Protein AF-0000000075314482 (afdb_homodimer)

InterPro domains:
  IPR000182 GNAT domain [PF00583] (33-136)
  IPR000182 GNAT domain [PS51186] (5-149)
  IPR016181 Acyl-CoA N-acyltransferase [SSF55729] (2-142)
  IPR039143 Glucosamine 6-phosphate N-acetyltransferase-like [PTHR13355] (3-147)

Structure (mmCIF, N/CA/C/O backbone):
data_AF-0000000075314482-model_v1
#
loop_
_entity.id
_entity.type
_entity.pdbx_description
1 polymer 'Glucosamine 6-phosphate N-acetyltransferase'
#
loop_
_atom_site.group_PDB
_atom_site.id
_atom_site.type_symbol
_atom_site.label_atom_id
_atom_site.label_alt_id
_atom_site.label_comp_id
_atom_site.label_asym_id
_atom_site.label_entity_id
_atom_site.label_seq_id
_atom_site.pdbx_PDB_ins_code
_atom_site.Cartn_x
_atom_site.Cartn_y
_atom_site.Cartn_z
_atom_site.occupancy
_atom_site.B_iso_or_equiv
_atom_site.auth_seq_id
_atom_site.auth_comp_id
_atom_site.auth_asym_id
_atom_site.auth_atom_id
_atom_site.pdbx_PDB_model_num
ATOM 1 N N . MET A 1 1 ? -6.328 30.688 23.516 1 48.97 1 MET A N 1
ATOM 2 C CA . MET A 1 1 ? -7.59 30.094 23.062 1 48.97 1 MET A CA 1
ATOM 3 C C . MET A 1 1 ? -7.488 28.578 22.984 1 48.97 1 MET A C 1
ATOM 5 O O . MET A 1 1 ? -6.391 28.031 22.844 1 48.97 1 MET A O 1
ATOM 9 N N . ALA A 1 2 ? -8.398 27.875 23.422 1 56.41 2 ALA A N 1
ATOM 10 C CA . ALA A 1 2 ? -8.32 26.422 23.516 1 56.41 2 ALA A CA 1
ATOM 11 C C . ALA A 1 2 ? -8.031 25.797 22.156 1 56.41 2 ALA A C 1
ATOM 13 O O . ALA A 1 2 ? -8.594 26.219 21.141 1 56.41 2 ALA A O 1
ATOM 14 N N . GLU A 1 3 ? -6.918 25.297 21.984 1 71.44 3 GLU A N 1
ATOM 15 C CA . GLU A 1 3 ? -6.613 24.578 20.75 1 71.44 3 GLU A CA 1
ATOM 16 C C . GLU A 1 3 ? -7.742 23.625 20.375 1 71.44 3 GLU A C 1
ATOM 18 O O . GLU A 1 3 ? -8.188 22.828 21.203 1 71.44 3 GLU A O 1
ATOM 23 N N . THR A 1 4 ? -8.375 24.078 19.25 1 88.38 4 THR A N 1
ATOM 24 C CA . THR A 1 4 ? -9.43 23.203 18.734 1 88.38 4 THR A CA 1
ATOM 25 C C . THR A 1 4 ? -8.953 22.422 17.516 1 88.38 4 THR A C 1
ATOM 27 O O . THR A 1 4 ? -8.594 23.016 16.5 1 88.38 4 THR A O 1
ATOM 30 N N . PHE A 1 5 ? -8.719 21.188 17.672 1 95.81 5 PHE A N 1
ATOM 31 C CA . PHE A 1 5 ? -8.281 20.312 16.594 1 95.81 5 PHE A CA 1
ATOM 32 C C . PHE A 1 5 ? -9.469 19.578 15.984 1 95.81 5 PHE A C 1
ATOM 34 O O . PHE A 1 5 ? -10.281 19 16.719 1 95.81 5 PHE A O 1
ATOM 41 N N . LYS A 1 6 ? -9.594 19.734 14.672 1 97.5 6 LYS A N 1
ATOM 42 C CA . LYS A 1 6 ? -10.648 19.047 13.945 1 97.5 6 LYS A CA 1
ATOM 43 C C . LYS A 1 6 ? -10.062 18.047 12.945 1 97.5 6 LYS A C 1
ATOM 45 O O . LYS A 1 6 ? -9.211 18.406 12.133 1 97.5 6 LYS A O 1
ATOM 50 N N . ILE A 1 7 ? -10.516 16.797 13.039 1 98.44 7 ILE A N 1
ATOM 51 C CA . ILE A 1 7 ? -10.055 15.758 12.125 1 98.44 7 ILE A CA 1
ATOM 52 C C . ILE A 1 7 ? -11.062 15.586 10.984 1 98.44 7 ILE A C 1
ATOM 54 O O . ILE A 1 7 ? -12.273 15.555 11.219 1 98.44 7 ILE A O 1
ATOM 58 N N . ARG A 1 8 ? -10.625 15.523 9.781 1 98.56 8 ARG A N 1
ATOM 59 C CA . ARG A 1 8 ? -11.461 15.398 8.586 1 98.56 8 ARG A CA 1
ATOM 60 C C . ARG A 1 8 ? -10.633 14.945 7.387 1 98.56 8 ARG A C 1
ATOM 62 O O . ARG A 1 8 ? -9.438 14.695 7.508 1 98.56 8 ARG A O 1
ATOM 69 N N . ARG A 1 9 ? -11.359 14.766 6.234 1 98.75 9 ARG A N 1
ATOM 70 C CA . ARG A 1 9 ? -10.672 14.469 4.984 1 98.75 9 ARG A CA 1
ATOM 71 C C . ARG A 1 9 ? -9.977 15.711 4.434 1 98.75 9 ARG A C 1
ATOM 73 O O . ARG A 1 9 ? -10.422 16.828 4.66 1 98.75 9 ARG A O 1
ATOM 80 N N . LEU A 1 10 ? -8.906 15.492 3.748 1 98.88 10 LEU A N 1
ATOM 81 C CA . LEU A 1 10 ? -8.172 16.562 3.064 1 98.88 10 LEU A CA 1
ATOM 82 C C . LEU A 1 10 ? -9.086 17.312 2.107 1 98.88 10 LEU A C 1
ATOM 84 O O . LEU A 1 10 ? -9.883 16.703 1.384 1 98.88 10 LEU A O 1
ATOM 88 N N . GLU A 1 11 ? -9.039 18.578 2.133 1 98.44 11 GLU A N 1
ATOM 89 C CA . GLU A 1 11 ? -9.688 19.453 1.164 1 98.44 11 GLU A CA 1
ATOM 90 C C . GLU A 1 11 ? -8.664 20.203 0.31 1 98.44 11 GLU A C 1
ATOM 92 O O . GLU A 1 11 ? -7.531 20.422 0.745 1 98.44 11 GLU A O 1
ATOM 97 N N . ILE A 1 12 ? -9.109 20.594 -0.853 1 98.38 12 ILE A N 1
ATOM 98 C CA . ILE A 1 12 ? -8.203 21.219 -1.81 1 98.38 12 ILE A CA 1
ATOM 99 C C . ILE A 1 12 ? -7.641 22.516 -1.217 1 98.38 12 ILE A C 1
ATOM 101 O O . ILE A 1 12 ? -6.488 22.875 -1.474 1 98.38 12 ILE A O 1
ATOM 105 N N . SER A 1 13 ? -8.328 23.172 -0.371 1 98 13 SER A N 1
ATOM 106 C CA . SER A 1 13 ? -7.914 24.438 0.221 1 98 13 SER A CA 1
ATOM 107 C C . SER A 1 13 ? -6.82 24.234 1.261 1 98 13 SER A C 1
ATOM 109 O O . SER A 1 13 ? -6.176 25.188 1.695 1 98 13 SER A O 1
ATOM 111 N N . ASP A 1 14 ? -6.531 23.016 1.638 1 98.38 14 ASP A N 1
ATOM 112 C CA . ASP A 1 14 ? -5.582 22.734 2.709 1 98.38 14 ASP A CA 1
ATOM 113 C C . ASP A 1 14 ? -4.148 22.984 2.25 1 98.38 14 ASP A C 1
ATOM 115 O O . ASP A 1 14 ? -3.234 23.078 3.072 1 98.38 14 ASP A O 1
ATOM 119 N N . LYS A 1 15 ? -3.947 23.109 0.921 1 98.19 15 LYS A N 1
ATOM 120 C CA . LYS A 1 15 ? -2.619 23.5 0.459 1 98.19 15 LYS A CA 1
ATOM 121 C C . LYS A 1 15 ? -2.191 24.828 1.088 1 98.19 15 LYS A C 1
ATOM 123 O O . LYS A 1 15 ? -1.044 24.969 1.516 1 98.19 15 LYS A O 1
ATOM 128 N N . ARG A 1 16 ? -3.107 25.703 1.215 1 97.5 16 ARG A N 1
ATOM 129 C CA . ARG A 1 16 ? -2.803 27.031 1.727 1 97.5 16 ARG A CA 1
ATOM 130 C C . ARG A 1 16 ? -2.693 27.031 3.248 1 97.5 16 ARG A C 1
ATOM 132 O O . ARG A 1 16 ? -2.289 28.016 3.854 1 97.5 16 ARG A O 1
ATOM 139 N N . LYS A 1 17 ? -3.074 25.953 3.805 1 98 17 LYS A N 1
ATOM 140 C CA . LYS A 1 17 ? -3.033 25.859 5.262 1 98 17 LYS A CA 1
ATOM 141 C C . LYS A 1 17 ? -1.793 25.094 5.723 1 98 17 LYS A C 1
ATOM 143 O O . LYS A 1 17 ? -1.729 24.641 6.867 1 98 17 LYS A O 1
ATOM 148 N N . GLY A 1 18 ? -0.812 24.828 4.816 1 97.62 18 GLY A N 1
ATOM 149 C CA . GLY A 1 18 ? 0.479 24.297 5.211 1 97.62 18 GLY A CA 1
ATOM 150 C C . GLY A 1 18 ? 0.58 22.781 5.027 1 97.62 18 GLY A C 1
ATOM 151 O O . GLY A 1 18 ? 1.463 22.141 5.598 1 97.62 18 GLY A O 1
ATOM 152 N N . PHE A 1 19 ? -0.321 22.281 4.234 1 98.75 19 PHE A N 1
ATOM 153 C CA . PHE A 1 19 ? -0.373 20.844 4.062 1 98.75 19 PHE A CA 1
ATOM 154 C C . PHE A 1 19 ? 0.939 20.312 3.492 1 98.75 19 PHE A C 1
ATOM 156 O O . PHE A 1 19 ? 1.517 19.359 4.023 1 98.75 19 PHE A O 1
ATOM 163 N N . ILE A 1 20 ? 1.46 20.922 2.459 1 98.69 20 ILE A N 1
ATOM 164 C CA . ILE A 1 20 ? 2.688 20.469 1.811 1 98.69 20 ILE A CA 1
ATOM 165 C C . ILE A 1 20 ? 3.875 20.688 2.744 1 98.69 20 ILE A C 1
ATOM 167 O O . ILE A 1 20 ? 4.773 19.844 2.828 1 98.69 20 ILE A O 1
ATOM 171 N N . GLU A 1 21 ? 3.877 21.797 3.42 1 97.62 21 GLU A N 1
ATOM 172 C CA . GLU A 1 21 ? 4.918 22.062 4.402 1 97.62 21 GLU A CA 1
ATOM 173 C C . GLU A 1 21 ? 4.949 21 5.488 1 97.62 21 GLU A C 1
ATOM 175 O O . GLU A 1 21 ? 6.023 20.562 5.91 1 97.62 21 GLU A O 1
ATOM 180 N N . LEU A 1 22 ? 3.781 20.594 5.953 1 98.5 22 LEU A N 1
ATOM 181 C CA . LEU A 1 22 ? 3.693 19.531 6.945 1 98.5 22 LEU A CA 1
ATOM 182 C C . LEU A 1 22 ? 4.312 18.25 6.41 1 98.5 22 LEU A C 1
ATOM 184 O O . LEU A 1 22 ? 5.148 17.641 7.078 1 98.5 22 LEU A O 1
ATOM 188 N N . LEU A 1 23 ? 3.936 17.812 5.176 1 98.62 23 LEU A N 1
ATOM 189 C CA . LEU A 1 23 ? 4.488 16.594 4.566 1 98.62 23 LEU A CA 1
ATOM 190 C C . LEU A 1 23 ? 6.008 16.688 4.473 1 98.62 23 LEU A C 1
ATOM 192 O O . LEU A 1 23 ? 6.703 15.672 4.594 1 98.62 23 LEU A O 1
ATOM 196 N N . GLY A 1 24 ? 6.457 17.891 4.297 1 98.19 24 GLY A N 1
ATOM 197 C CA . GLY A 1 24 ? 7.891 18.125 4.191 1 98.19 24 GLY A CA 1
ATOM 198 C C . GLY A 1 24 ? 8.648 17.734 5.449 1 98.19 24 GLY A C 1
ATOM 199 O O . GLY A 1 24 ? 9.867 17.594 5.418 1 98.19 24 GLY A O 1
ATOM 200 N N . GLN A 1 25 ? 8.016 17.672 6.578 1 97.88 25 GLN A N 1
ATOM 201 C CA . GLN A 1 25 ? 8.648 17.234 7.82 1 97.88 25 GLN A CA 1
ATOM 202 C C . GLN A 1 25 ? 8.844 15.727 7.848 1 97.88 25 GLN A C 1
ATOM 204 O O . GLN A 1 25 ? 9.555 15.203 8.703 1 97.88 25 GLN A O 1
ATOM 209 N N . LEU A 1 26 ? 8.18 15.023 6.953 1 97.5 26 LEU A N 1
ATOM 210 C CA . LEU A 1 26 ? 8.289 13.578 6.852 1 97.5 26 LEU A CA 1
ATOM 211 C C . LEU A 1 26 ? 9.359 13.18 5.836 1 97.5 26 LEU A C 1
ATOM 213 O O . LEU A 1 26 ? 10.156 12.273 6.086 1 97.5 26 LEU A O 1
ATOM 217 N N . SER A 1 27 ? 9.375 13.719 4.711 1 95.31 27 SER A N 1
ATOM 218 C CA . SER A 1 27 ? 10.273 13.438 3.594 1 95.31 27 SER A CA 1
ATOM 219 C C . SER A 1 27 ? 10.273 14.578 2.584 1 95.31 27 SER A C 1
ATOM 221 O O . SER A 1 27 ? 9.555 15.57 2.758 1 95.31 27 SER A O 1
ATOM 223 N N . VAL A 1 28 ? 10.984 14.422 1.535 1 93.94 28 VAL A N 1
ATOM 224 C CA . VAL A 1 28 ? 11.109 15.453 0.506 1 93.94 28 VAL A CA 1
ATOM 225 C C . VAL A 1 28 ? 9.789 15.594 -0.243 1 93.94 28 VAL A C 1
ATOM 227 O O . VAL A 1 28 ? 9.195 14.594 -0.668 1 93.94 28 VAL A O 1
ATOM 230 N N . THR A 1 29 ? 9.234 16.734 -0.351 1 94.25 29 THR A N 1
ATOM 231 C CA . THR A 1 29 ? 8.016 16.953 -1.11 1 94.25 29 THR A CA 1
ATOM 232 C C . THR A 1 29 ? 8.328 17.5 -2.5 1 94.25 29 THR A C 1
ATOM 234 O O . THR A 1 29 ? 7.566 17.297 -3.443 1 94.25 29 THR A O 1
ATOM 237 N N . GLY A 1 30 ? 9.406 18.219 -2.625 1 91.38 30 GLY A N 1
ATOM 238 C CA . GLY A 1 30 ? 9.719 18.891 -3.877 1 91.38 30 GLY A CA 1
ATOM 239 C C . GLY A 1 30 ? 8.984 20.203 -4.051 1 91.38 30 GLY A C 1
ATOM 240 O O . GLY A 1 30 ? 8.57 20.828 -3.068 1 91.38 30 GLY A O 1
ATOM 241 N N . SER A 1 31 ? 8.953 20.75 -5.285 1 92.94 31 SER A N 1
ATOM 242 C CA . SER A 1 31 ? 8.312 22.031 -5.594 1 92.94 31 SER A CA 1
ATOM 243 C C . SER A 1 31 ? 6.934 21.812 -6.215 1 92.94 31 SER A C 1
ATOM 245 O O . SER A 1 31 ? 6.758 21.984 -7.422 1 92.94 31 SER A O 1
ATOM 247 N N . VAL A 1 32 ? 5.98 21.625 -5.387 1 96.94 32 VAL A N 1
ATOM 248 C CA . VAL A 1 32 ? 4.629 21.328 -5.848 1 96.94 32 VAL A CA 1
ATOM 249 C C . VAL A 1 32 ? 3.891 22.641 -6.141 1 96.94 32 VAL A C 1
ATOM 251 O O . VAL A 1 32 ? 3.578 23.406 -5.223 1 96.94 32 VAL A O 1
ATOM 254 N N . THR A 1 33 ? 3.582 22.875 -7.375 1 97 33 THR A N 1
ATOM 255 C CA . THR A 1 33 ? 2.816 24.062 -7.746 1 97 33 THR A CA 1
ATOM 256 C C . THR A 1 33 ? 1.344 23.891 -7.383 1 97 33 THR A C 1
ATOM 258 O O . THR A 1 33 ? 0.899 22.766 -7.082 1 97 33 THR A O 1
ATOM 261 N N . ASP A 1 34 ? 0.619 24.969 -7.434 1 97.31 34 ASP A N 1
ATOM 262 C CA . ASP A 1 34 ? -0.817 24.891 -7.184 1 97.31 34 ASP A CA 1
ATOM 263 C C . ASP A 1 34 ? -1.507 24 -8.203 1 97.31 34 ASP A C 1
ATOM 265 O O . ASP A 1 34 ? -2.383 23.203 -7.848 1 97.31 34 ASP A O 1
ATOM 269 N N . GLU A 1 35 ? -1.084 24.109 -9.383 1 97.94 35 GLU A N 1
ATOM 270 C CA . GLU A 1 35 ? -1.679 23.312 -10.453 1 97.94 35 GLU A CA 1
ATOM 271 C C . GLU A 1 35 ? -1.408 21.828 -10.25 1 97.94 35 GLU A C 1
ATOM 273 O O . GLU A 1 35 ? -2.297 21 -10.453 1 97.94 35 GLU A O 1
ATOM 278 N N . GLU A 1 36 ? -0.22 21.547 -9.906 1 98.06 36 GLU A N 1
ATOM 279 C CA . GLU A 1 36 ? 0.147 20.156 -9.656 1 98.06 36 GLU A CA 1
ATOM 280 C C . GLU A 1 36 ? -0.626 19.578 -8.469 1 98.06 36 GLU A C 1
ATOM 282 O O . GLU A 1 36 ? -1.103 18.453 -8.516 1 98.06 36 GLU A O 1
ATOM 287 N N . PHE A 1 37 ? -0.721 20.406 -7.457 1 98.56 37 PHE A N 1
ATOM 288 C CA . PHE A 1 37 ? -1.477 20 -6.281 1 98.56 37 PHE A CA 1
ATOM 289 C C . PHE A 1 37 ? -2.93 19.703 -6.645 1 98.56 37 PHE A C 1
ATOM 291 O O . PHE A 1 37 ? -3.477 18.672 -6.27 1 98.56 37 PHE A O 1
ATOM 298 N N . ASP A 1 38 ? -3.531 20.625 -7.363 1 98.56 38 ASP A N 1
ATOM 299 C CA . ASP A 1 38 ? -4.938 20.5 -7.734 1 98.56 38 ASP A CA 1
ATOM 300 C C . ASP A 1 38 ? -5.176 19.234 -8.555 1 98.56 38 ASP A C 1
ATOM 302 O O . ASP A 1 38 ? -6.141 18.516 -8.32 1 98.56 38 ASP A O 1
ATOM 306 N N . ARG A 1 39 ? -4.328 19 -9.453 1 98.56 39 ARG A N 1
ATOM 307 C CA . ARG A 1 39 ? -4.453 17.812 -10.312 1 98.56 39 ARG A CA 1
ATOM 308 C C . ARG A 1 39 ? -4.336 16.531 -9.492 1 98.56 39 ARG A C 1
ATOM 310 O O . ARG A 1 39 ? -5.156 15.625 -9.641 1 98.56 39 ARG A O 1
ATOM 317 N N . ARG A 1 40 ? -3.305 16.5 -8.727 1 98.69 40 ARG A N 1
ATOM 318 C CA . ARG A 1 40 ? -3.098 15.312 -7.906 1 98.69 40 ARG A CA 1
ATOM 319 C C . ARG A 1 40 ? -4.254 15.109 -6.93 1 98.69 40 ARG A C 1
ATOM 321 O O . ARG A 1 40 ? -4.707 13.984 -6.715 1 98.69 40 ARG A O 1
ATOM 328 N N . PHE A 1 41 ? -4.695 16.188 -6.34 1 98.81 41 PHE A N 1
ATOM 329 C CA . PHE A 1 41 ? -5.852 16.125 -5.453 1 98.81 41 PHE A CA 1
ATOM 330 C C . PHE A 1 41 ? -7.051 15.508 -6.16 1 98.81 41 PHE A C 1
ATOM 332 O O . PHE A 1 41 ? -7.727 14.641 -5.605 1 98.81 41 PHE A O 1
ATOM 339 N N . GLU A 1 42 ? -7.285 15.945 -7.32 1 98.56 42 GLU A N 1
ATOM 340 C CA . GLU A 1 42 ? -8.414 15.43 -8.086 1 98.56 42 GLU A CA 1
ATOM 341 C C . GLU A 1 42 ? -8.234 13.953 -8.414 1 98.56 42 GLU A C 1
ATOM 343 O O . GLU A 1 42 ? -9.195 13.18 -8.359 1 98.56 42 GLU A O 1
ATOM 348 N N . GLU A 1 43 ? -7.074 13.562 -8.766 1 98.38 43 GLU A N 1
ATOM 349 C CA . GLU A 1 43 ? -6.781 12.164 -9.047 1 98.38 43 GLU A CA 1
ATOM 350 C C . GLU A 1 43 ? -7.062 11.289 -7.828 1 98.38 43 GLU A C 1
ATOM 352 O O . GLU A 1 43 ? -7.773 10.289 -7.93 1 98.38 43 GLU A O 1
ATOM 357 N N . ILE A 1 44 ? -6.551 11.711 -6.723 1 98.44 44 ILE A N 1
ATOM 358 C CA . ILE A 1 44 ? -6.699 10.93 -5.5 1 98.44 44 ILE A CA 1
ATOM 359 C C . ILE A 1 44 ? -8.164 10.914 -5.07 1 98.44 44 ILE A C 1
ATOM 361 O O . ILE A 1 44 ? -8.688 9.883 -4.66 1 98.44 44 ILE A O 1
ATOM 365 N N . SER A 1 45 ? -8.773 12.086 -5.219 1 97.88 45 SER A N 1
ATOM 366 C CA . SER A 1 45 ? -10.18 12.195 -4.852 1 97.88 45 SER A CA 1
ATOM 367 C C . SER A 1 45 ? -11.047 11.258 -5.691 1 97.88 45 SER A C 1
ATOM 369 O O . SER A 1 45 ? -12.07 10.766 -5.223 1 97.88 45 SER A O 1
ATOM 371 N N . SER A 1 46 ? -10.625 11 -6.855 1 97.5 46 SER A N 1
ATOM 372 C CA . SER A 1 46 ? -11.414 10.172 -7.77 1 97.5 46 SER A CA 1
ATOM 373 C C . SER A 1 46 ? -11.43 8.711 -7.32 1 97.5 46 SER A C 1
ATOM 375 O O . SER A 1 46 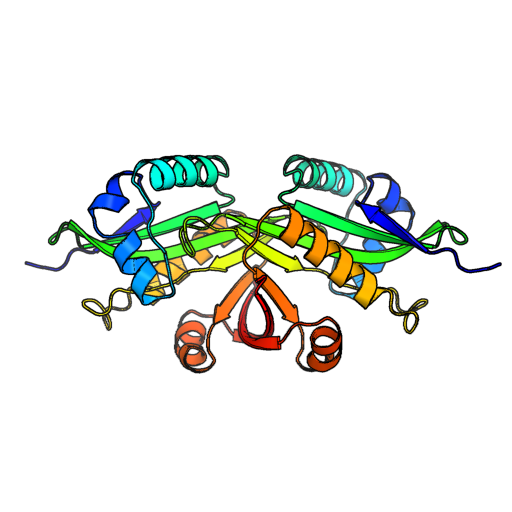? -12.281 7.934 -7.754 1 97.5 46 SER A O 1
ATOM 377 N N . TYR A 1 47 ? -10.547 8.336 -6.445 1 96.81 47 TYR A N 1
ATOM 378 C CA . TYR A 1 47 ? -10.531 6.977 -5.914 1 96.81 47 TYR A CA 1
ATOM 379 C C . TYR A 1 47 ? -11.578 6.805 -4.824 1 96.81 47 TYR A C 1
ATOM 381 O O . TYR A 1 47 ? -11.836 5.684 -4.371 1 96.81 47 TYR A O 1
ATOM 389 N N . GLY A 1 48 ? -12.109 7.902 -4.332 1 96.75 48 GLY A N 1
ATOM 390 C CA . GLY A 1 48 ? -13.156 7.832 -3.322 1 96.75 48 GLY A CA 1
ATOM 391 C C . GLY A 1 48 ? -12.672 7.246 -2.01 1 96.75 48 GLY A C 1
ATOM 392 O O . GLY A 1 48 ? -11.641 7.656 -1.479 1 96.75 48 GLY A O 1
ATOM 393 N N . ASP A 1 49 ? -13.391 6.266 -1.528 1 98.31 49 ASP A N 1
ATOM 394 C CA . ASP A 1 49 ? -13.109 5.699 -0.213 1 98.31 49 ASP A CA 1
ATOM 395 C C . ASP A 1 49 ? -11.922 4.734 -0.271 1 98.31 49 ASP A C 1
ATOM 397 O O . ASP A 1 49 ? -11.422 4.301 0.766 1 98.31 49 ASP A O 1
ATOM 401 N N . ASP A 1 50 ? -11.461 4.449 -1.425 1 98.31 50 ASP A N 1
ATOM 402 C CA . ASP A 1 50 ? -10.344 3.516 -1.554 1 98.31 50 ASP A CA 1
ATOM 403 C C . ASP A 1 50 ? -9.008 4.223 -1.333 1 98.31 50 ASP A C 1
ATOM 405 O O . ASP A 1 50 ? -7.973 3.574 -1.185 1 98.31 50 ASP A O 1
ATOM 409 N N . HIS A 1 51 ? -8.992 5.508 -1.388 1 98.75 51 HIS A N 1
ATOM 410 C CA . HIS A 1 51 ? -7.82 6.324 -1.076 1 98.75 51 HIS A CA 1
ATOM 411 C C . HIS A 1 51 ? -8.219 7.578 -0.307 1 98.75 51 HIS A C 1
ATOM 413 O O . HIS A 1 51 ? -8.68 8.555 -0.9 1 98.75 51 HIS A O 1
ATOM 419 N N . VAL A 1 52 ? -7.969 7.578 0.969 1 98.81 52 VAL A N 1
ATOM 420 C CA . VAL A 1 52 ? -8.422 8.648 1.846 1 98.81 52 VAL A CA 1
ATOM 421 C C . VAL A 1 52 ? -7.219 9.328 2.502 1 98.81 52 VAL A C 1
ATOM 423 O O . VAL A 1 52 ? -6.316 8.656 3.004 1 98.81 52 VAL A O 1
ATOM 426 N N . ILE A 1 53 ? -7.176 10.602 2.436 1 98.94 53 ILE A N 1
ATOM 427 C CA . ILE A 1 53 ? -6.207 11.406 3.17 1 98.94 53 ILE A CA 1
ATOM 428 C C . ILE A 1 53 ? -6.914 12.188 4.273 1 98.94 53 ILE A C 1
ATOM 430 O O . ILE A 1 53 ? -7.879 12.914 4.008 1 98.94 53 ILE A O 1
ATOM 434 N N . CYS A 1 54 ? -6.391 11.977 5.438 1 98.69 54 CYS A N 1
ATOM 435 C CA . CYS A 1 54 ? -6.918 12.641 6.629 1 98.69 54 CYS A CA 1
ATOM 436 C C . CYS A 1 54 ? -6.023 13.797 7.051 1 98.69 54 CYS A C 1
ATOM 438 O O . CYS A 1 54 ? -4.801 13.727 6.91 1 98.69 54 CYS A O 1
ATOM 440 N N . VAL A 1 55 ? -6.699 14.836 7.574 1 98.88 55 VAL A N 1
ATOM 441 C CA . VAL A 1 55 ? -5.941 15.93 8.172 1 98.88 55 VAL A CA 1
ATOM 442 C C . VAL A 1 55 ? -6.551 16.312 9.516 1 98.88 55 VAL A C 1
ATOM 444 O O . VAL A 1 55 ? -7.738 16.078 9.75 1 98.88 55 VAL A O 1
ATOM 447 N N . ILE A 1 56 ? -5.715 16.75 10.367 1 98.88 56 ILE A N 1
ATOM 448 C CA . ILE A 1 56 ? -6.156 17.453 11.57 1 98.88 56 ILE A CA 1
ATOM 449 C C . ILE A 1 56 ? -5.809 18.938 11.453 1 98.88 56 ILE A C 1
ATOM 451 O O . ILE A 1 56 ? -4.641 19.297 11.273 1 98.88 56 ILE A O 1
ATOM 455 N N . GLU A 1 57 ? -6.805 19.734 11.555 1 98.62 57 GLU A N 1
ATOM 456 C CA . GLU A 1 57 ? -6.617 21.188 11.453 1 98.62 57 GLU A CA 1
ATOM 457 C C . GLU A 1 57 ? -6.672 21.844 12.836 1 98.62 57 GLU A C 1
ATOM 459 O O . GLU A 1 57 ? -7.559 21.547 13.633 1 98.62 57 GLU A O 1
ATOM 464 N N . ASP A 1 58 ? -5.633 22.641 13.133 1 97.31 58 ASP A N 1
ATOM 465 C CA . ASP A 1 58 ? -5.773 23.625 14.195 1 97.31 58 ASP A CA 1
ATOM 466 C C . ASP A 1 58 ? -6.625 24.797 13.734 1 97.31 58 ASP A C 1
ATOM 468 O O . ASP A 1 58 ? -6.133 25.703 13.062 1 97.31 58 ASP A O 1
ATOM 472 N N . GLU A 1 59 ? -7.797 24.781 14.109 1 94.62 59 GLU A N 1
ATOM 473 C CA . GLU A 1 59 ? -8.734 25.766 13.602 1 94.62 59 GLU A CA 1
ATOM 474 C C . GLU A 1 59 ? -8.352 27.172 14.055 1 94.62 59 GLU A C 1
ATOM 476 O O . GLU A 1 59 ? -8.594 28.156 13.344 1 94.62 59 GLU A O 1
ATOM 481 N N . ALA A 1 60 ? -7.824 27.25 15.211 1 92.81 60 ALA A N 1
ATOM 482 C CA . ALA A 1 60 ? -7.438 28.547 15.742 1 92.81 60 ALA A CA 1
ATOM 483 C C . ALA A 1 60 ? -6.324 29.172 14.906 1 92.81 60 ALA A C 1
ATOM 485 O O . ALA A 1 60 ? -6.348 30.375 14.633 1 92.81 60 ALA A O 1
ATOM 486 N N . LEU A 1 61 ? -5.414 28.422 14.453 1 93.69 61 LEU A N 1
ATOM 487 C CA . LEU A 1 61 ? -4.273 28.906 13.688 1 93.69 61 LEU A CA 1
ATOM 488 C C . LEU A 1 61 ? -4.543 28.812 12.188 1 93.69 61 LEU A C 1
ATOM 490 O O . LEU A 1 61 ? -3.832 29.422 11.383 1 93.69 61 LEU A O 1
ATOM 494 N N . GLY A 1 62 ? -5.543 28.078 11.844 1 95.31 62 GLY A N 1
ATOM 495 C CA . GLY A 1 62 ? -5.809 27.844 10.438 1 95.31 62 GLY A CA 1
ATOM 496 C C . GLY A 1 62 ? -4.699 27.062 9.742 1 95.31 62 GLY A C 1
ATOM 497 O O . GLY A 1 62 ? -4.316 27.391 8.617 1 95.31 62 GLY A O 1
ATOM 498 N N . ARG A 1 63 ? -4.133 26.094 10.422 1 97.38 63 ARG A N 1
ATOM 499 C CA . ARG A 1 63 ? -3.014 25.312 9.906 1 97.38 63 ARG A CA 1
ATOM 500 C C . ARG A 1 63 ? -3.275 23.812 10.062 1 97.38 63 ARG A C 1
ATOM 502 O O . ARG A 1 63 ? -3.916 23.391 11.023 1 97.38 63 ARG A O 1
ATOM 509 N N . ILE A 1 64 ? -2.766 23.062 9.117 1 98.62 64 ILE A N 1
ATOM 510 C CA . ILE A 1 64 ? -2.838 21.609 9.234 1 98.62 64 ILE A CA 1
ATOM 511 C C . ILE A 1 64 ? -1.766 21.125 10.203 1 98.62 64 ILE A C 1
ATOM 513 O O . ILE A 1 64 ? -0.577 21.391 10.016 1 98.62 64 ILE A O 1
ATOM 517 N N . ALA A 1 65 ? -2.184 20.406 11.219 1 98.56 65 ALA A N 1
ATOM 518 C CA . ALA A 1 65 ? -1.299 20.016 12.312 1 98.56 65 ALA A CA 1
ATOM 519 C C . ALA A 1 65 ? -0.821 18.578 12.156 1 98.56 65 ALA A C 1
ATOM 521 O O . ALA A 1 65 ? 0.229 18.203 12.688 1 98.56 65 ALA A O 1
ATOM 522 N N . ALA A 1 66 ? -1.57 17.719 11.445 1 98.88 66 ALA A N 1
ATOM 523 C CA . ALA A 1 66 ? -1.226 16.312 11.25 1 98.88 66 ALA A CA 1
ATOM 524 C C . ALA A 1 66 ? -1.913 15.75 10.008 1 98.88 66 ALA A C 1
ATOM 526 O O . ALA A 1 66 ? -2.924 16.297 9.547 1 98.88 66 ALA A O 1
ATOM 527 N N . THR A 1 67 ? -1.336 14.727 9.484 1 98.94 67 THR A N 1
ATOM 528 C CA . THR A 1 67 ? -1.95 14.07 8.336 1 98.94 67 THR A CA 1
ATOM 529 C C . THR A 1 67 ? -1.554 12.602 8.281 1 98.94 67 THR A C 1
ATOM 531 O O . THR A 1 67 ? -0.619 12.18 8.961 1 98.94 67 THR A O 1
ATOM 534 N N . GLY A 1 68 ? -2.248 11.836 7.559 1 98.94 68 GLY A N 1
ATOM 535 C CA . GLY A 1 68 ? -2.047 10.461 7.145 1 98.94 68 GLY A CA 1
ATOM 536 C C . GLY A 1 68 ? -2.984 10.031 6.031 1 98.94 68 GLY A C 1
ATOM 537 O O . GLY A 1 68 ? -3.971 10.711 5.746 1 98.94 68 GLY A O 1
ATOM 538 N N . SER A 1 69 ? -2.641 9.008 5.434 1 98.94 69 SER A N 1
ATOM 539 C CA . SER A 1 69 ? -3.449 8.516 4.32 1 98.94 69 SER A CA 1
ATOM 540 C C . SER A 1 69 ? -3.598 7 4.367 1 98.94 69 SER A C 1
ATOM 542 O O . SER A 1 69 ? -2.869 6.324 5.094 1 98.94 69 SER A O 1
ATOM 544 N N . VAL A 1 70 ? -4.605 6.484 3.643 1 98.94 70 VAL A N 1
ATOM 545 C CA . VAL A 1 70 ? -4.762 5.039 3.504 1 98.94 70 VAL A CA 1
ATOM 546 C C . VAL A 1 70 ? -5.148 4.695 2.068 1 98.94 70 VAL A C 1
ATOM 548 O O . VAL A 1 70 ? -5.953 5.398 1.451 1 98.94 70 VAL A O 1
ATOM 551 N N . VAL A 1 71 ? -4.523 3.707 1.534 1 98.81 71 VAL A N 1
ATOM 552 C CA . VAL A 1 71 ? -4.898 3.074 0.273 1 98.81 71 VAL A CA 1
ATOM 553 C C . VAL A 1 71 ? -5.477 1.688 0.542 1 98.81 71 VAL A C 1
ATOM 555 O O . VAL A 1 71 ? -4.824 0.843 1.156 1 98.81 71 VAL A O 1
ATOM 558 N N . ILE A 1 72 ? -6.66 1.489 0.061 1 98.75 72 ILE A N 1
ATOM 559 C CA . ILE A 1 72 ? -7.293 0.185 0.235 1 98.75 72 ILE A CA 1
ATOM 560 C C . ILE A 1 72 ? -6.965 -0.709 -0.959 1 98.75 72 ILE A C 1
ATOM 562 O O . ILE A 1 72 ? -7.211 -0.336 -2.107 1 98.75 72 ILE A O 1
ATOM 566 N N . GLU A 1 73 ? -6.418 -1.822 -0.669 1 98.75 73 GLU A N 1
ATOM 567 C CA . GLU A 1 73 ? -6.066 -2.828 -1.666 1 98.75 73 GLU A CA 1
ATOM 568 C C . GLU A 1 73 ? -7.094 -3.957 -1.699 1 98.75 73 GLU A C 1
ATOM 570 O O . GLU A 1 73 ? -7.348 -4.602 -0.679 1 98.75 73 GLU A O 1
ATOM 575 N N . LYS A 1 74 ? -7.676 -4.164 -2.852 1 98.62 74 LYS A N 1
ATOM 576 C CA . LYS A 1 74 ? -8.523 -5.336 -3.059 1 98.62 74 LYS A CA 1
ATOM 577 C C . LYS A 1 74 ? -7.684 -6.574 -3.375 1 98.62 74 LYS A C 1
ATOM 579 O O . LYS A 1 74 ? -6.785 -6.52 -4.219 1 98.62 74 LYS A O 1
ATOM 584 N N . LYS A 1 75 ? -7.98 -7.652 -2.68 1 98.44 75 LYS A N 1
ATOM 585 C CA . LYS A 1 75 ? -7.184 -8.875 -2.768 1 98.44 75 LYS A CA 1
ATOM 586 C C . LYS A 1 75 ? -8.062 -10.078 -3.098 1 98.44 75 LYS A C 1
ATOM 588 O O . LYS A 1 75 ? -9.289 -10 -3.01 1 98.44 75 LYS A O 1
ATOM 593 N N . PHE A 1 76 ? -7.402 -11.172 -3.506 1 98.44 76 PHE A N 1
ATOM 594 C CA . PHE A 1 76 ? -8.086 -12.461 -3.586 1 98.44 76 PHE A CA 1
ATOM 595 C C . PHE A 1 76 ? -7.934 -13.234 -2.281 1 98.44 76 PHE A C 1
ATOM 597 O O . PHE A 1 76 ? -8.789 -14.047 -1.934 1 98.44 76 PHE A O 1
ATOM 604 N N . LEU A 1 77 ? -6.824 -12.984 -1.606 1 97.44 77 LEU A N 1
ATOM 605 C CA . LEU A 1 77 ? -6.629 -13.586 -0.293 1 97.44 77 LEU A CA 1
ATOM 606 C C . LEU A 1 77 ? -7.754 -13.195 0.659 1 97.44 77 LEU A C 1
ATOM 608 O O . LEU A 1 77 ? -8.391 -12.156 0.482 1 97.44 77 LEU A O 1
ATOM 612 N N . ARG A 1 78 ? -7.988 -14.078 1.651 1 96.88 78 ARG A N 1
ATOM 613 C CA . ARG A 1 78 ? -8.961 -13.836 2.713 1 96.88 78 ARG A CA 1
ATOM 614 C C . ARG A 1 78 ? -10.352 -13.602 2.139 1 96.88 78 ARG A C 1
ATOM 616 O O . ARG A 1 78 ? -11 -12.609 2.457 1 96.88 78 ARG A O 1
ATOM 623 N N . ASN A 1 79 ? -10.852 -14.586 1.243 1 96.69 79 ASN A N 1
ATOM 624 C CA . ASN A 1 79 ? -12.18 -14.562 0.648 1 96.69 79 ASN A CA 1
ATOM 625 C C . ASN A 1 79 ? -12.422 -13.273 -0.129 1 96.69 79 ASN A C 1
ATOM 627 O O . ASN A 1 79 ? -13.438 -12.602 0.075 1 96.69 79 ASN A O 1
ATOM 631 N N . CYS A 1 80 ? -11.438 -12.906 -0.976 1 97.75 80 CYS A N 1
ATOM 632 C CA . CYS A 1 80 ? -11.523 -11.672 -1.747 1 97.75 80 CYS A CA 1
ATOM 633 C C . CYS A 1 80 ? -11.641 -10.461 -0.827 1 97.75 80 CYS A C 1
ATOM 635 O O . CYS A 1 80 ? -12.516 -9.617 -1.018 1 97.75 80 CYS A O 1
ATOM 637 N N . GLY A 1 81 ? -10.75 -10.438 0.164 1 97.81 81 GLY A N 1
ATOM 638 C CA . GLY A 1 81 ? -10.773 -9.391 1.176 1 97.81 81 GLY A CA 1
ATOM 639 C C . GLY A 1 81 ? -10.094 -8.109 0.728 1 97.81 81 GLY A C 1
ATOM 640 O O . GLY A 1 81 ? -9.773 -7.949 -0.452 1 97.81 81 GLY A O 1
ATOM 641 N N . LYS A 1 82 ? -10.039 -7.156 1.722 1 98.56 82 LYS A N 1
ATOM 642 C CA . LYS A 1 82 ? -9.375 -5.871 1.521 1 98.56 82 LYS A CA 1
ATOM 643 C C . LYS A 1 82 ? -8.344 -5.609 2.617 1 98.56 82 LYS A C 1
ATOM 645 O O . LYS A 1 82 ? -8.539 -6.012 3.766 1 98.56 82 LYS A O 1
ATOM 650 N N . ALA A 1 83 ? -7.266 -5.008 2.213 1 98.69 83 ALA A N 1
ATOM 651 C CA . ALA A 1 83 ? -6.258 -4.566 3.176 1 98.69 83 ALA A CA 1
ATOM 652 C C . ALA A 1 83 ? -5.984 -3.07 3.035 1 98.69 83 ALA A C 1
ATOM 654 O O . ALA A 1 83 ? -5.914 -2.547 1.922 1 98.69 83 ALA A O 1
ATOM 655 N N . GLY A 1 84 ? -5.883 -2.398 4.172 1 98.88 84 GLY A N 1
ATOM 656 C CA . GLY A 1 84 ? -5.543 -0.985 4.156 1 98.88 84 GLY A CA 1
ATOM 657 C C . GLY A 1 84 ? -4.062 -0.725 4.352 1 98.88 84 GLY A C 1
ATOM 658 O O . GLY A 1 84 ? -3.459 -1.234 5.297 1 98.88 84 GLY A O 1
ATOM 659 N N . HIS A 1 85 ? -3.449 0.028 3.502 1 98.94 85 HIS A N 1
ATOM 660 C CA . HIS A 1 85 ? -2.084 0.523 3.637 1 98.94 85 HIS A CA 1
ATOM 661 C C . HIS A 1 85 ? -2.068 1.951 4.172 1 98.94 85 HIS A C 1
ATOM 663 O O . HIS A 1 85 ? -2.385 2.895 3.445 1 98.94 85 HIS A O 1
ATOM 669 N N . ILE A 1 86 ? -1.726 2.111 5.391 1 98.94 86 ILE A N 1
ATOM 670 C CA . ILE A 1 86 ? -1.603 3.447 5.961 1 98.94 86 ILE A CA 1
ATOM 671 C C . ILE A 1 86 ? -0.234 4.031 5.621 1 98.94 86 ILE A C 1
ATOM 673 O O . ILE A 1 86 ? 0.786 3.348 5.738 1 98.94 86 ILE A O 1
ATOM 677 N N . GLU A 1 87 ? -0.212 5.285 5.219 1 98.75 87 GLU A N 1
ATOM 678 C CA . GLU A 1 87 ? 0.995 5.934 4.715 1 98.75 87 GLU A CA 1
ATOM 679 C C . GLU A 1 87 ? 1.068 7.391 5.16 1 98.75 87 GLU A C 1
ATOM 681 O O . GLU A 1 87 ? 0.046 7.996 5.488 1 98.75 87 GLU A O 1
ATOM 686 N N . ASP A 1 88 ? 2.238 7.949 5.195 1 98.69 88 ASP A N 1
ATOM 687 C CA .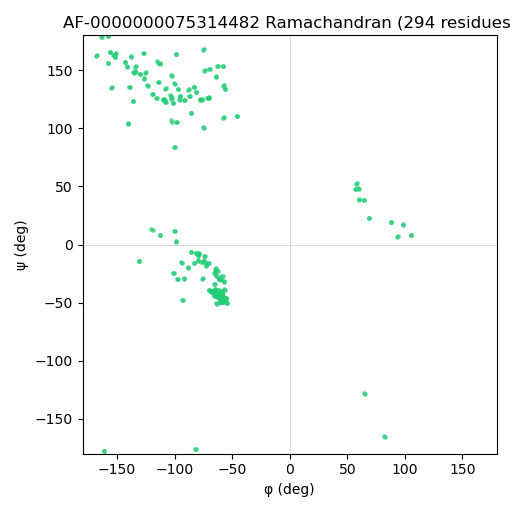 ASP A 1 88 ? 2.547 9.375 5.262 1 98.69 88 ASP A CA 1
ATOM 688 C C . ASP A 1 88 ? 1.961 10 6.523 1 98.69 88 ASP A C 1
ATOM 690 O O . ASP A 1 88 ? 1.409 11.102 6.477 1 98.69 88 ASP A O 1
ATOM 694 N N . VAL A 1 89 ? 2.021 9.289 7.613 1 98.81 89 VAL A N 1
ATOM 695 C CA . VAL A 1 89 ? 1.585 9.836 8.898 1 98.81 89 VAL A CA 1
ATOM 696 C C . VAL A 1 89 ? 2.637 10.797 9.438 1 98.81 89 VAL A C 1
ATOM 698 O O . VAL A 1 89 ? 3.807 10.43 9.578 1 98.81 89 VAL A O 1
ATOM 701 N N . VAL A 1 90 ? 2.238 12.008 9.727 1 98.75 90 VAL A N 1
ATOM 702 C CA . VAL A 1 90 ? 3.182 12.984 10.258 1 98.75 90 VAL A CA 1
ATOM 703 C C . VAL A 1 90 ? 2.432 14.031 11.07 1 98.75 90 VAL A C 1
ATOM 705 O O . VAL A 1 90 ? 1.331 14.445 10.695 1 98.75 90 VAL A O 1
ATOM 708 N N . VAL A 1 91 ? 2.922 14.367 12.164 1 98.62 91 VAL A N 1
ATOM 709 C CA . VAL A 1 91 ? 2.455 15.445 13.023 1 98.62 91 VAL A CA 1
ATOM 710 C C . VAL A 1 91 ? 3.455 16.609 12.992 1 98.62 91 VAL A C 1
ATOM 712 O O . VAL A 1 91 ? 4.664 16.391 13.086 1 98.62 91 VAL A O 1
ATOM 715 N N . ASP A 1 92 ? 2.932 17.781 12.852 1 98.31 92 ASP A N 1
ATOM 716 C CA . ASP A 1 92 ? 3.785 18.969 12.906 1 98.31 92 ASP A CA 1
ATOM 717 C C . ASP A 1 92 ? 4.551 19.031 14.227 1 98.31 92 ASP A C 1
ATOM 719 O O . ASP A 1 92 ? 3.979 18.828 15.297 1 98.31 92 ASP A O 1
ATOM 723 N N . SER A 1 93 ? 5.785 19.375 14.117 1 97.44 93 SER A N 1
ATOM 724 C CA . SER A 1 93 ? 6.645 19.406 15.289 1 97.44 93 SER A CA 1
ATOM 725 C C . SER A 1 93 ? 6.102 20.375 16.344 1 97.44 93 SER A C 1
ATOM 727 O O . SER A 1 93 ? 6.285 20.172 17.547 1 97.44 93 SER A O 1
ATOM 729 N N . ARG A 1 94 ? 5.344 21.422 15.992 1 93.25 94 ARG A N 1
ATOM 730 C CA . ARG A 1 94 ? 4.809 22.438 16.891 1 93.25 94 ARG A CA 1
ATOM 731 C C . ARG A 1 94 ? 3.67 21.875 17.734 1 93.25 94 ARG A C 1
ATOM 733 O O . ARG A 1 94 ? 3.326 22.438 18.781 1 93.25 94 ARG A O 1
ATOM 740 N N . PHE A 1 95 ? 3.17 20.766 17.219 1 93.38 95 PHE A N 1
ATOM 741 C CA . PHE A 1 95 ? 1.956 20.266 17.859 1 93.38 95 PHE A CA 1
ATOM 742 C C . PHE A 1 95 ? 2.174 18.875 18.438 1 93.38 95 PHE A C 1
ATOM 744 O O . PHE A 1 95 ? 1.214 18.156 18.719 1 93.38 95 PHE A O 1
ATOM 751 N N . ARG A 1 96 ? 3.393 18.438 18.531 1 92.06 96 ARG A N 1
ATOM 752 C CA . ARG A 1 96 ? 3.689 17.109 19.047 1 92.06 96 ARG A CA 1
ATOM 753 C C . ARG A 1 96 ? 3.395 17.031 20.547 1 92.06 96 ARG A C 1
ATOM 755 O O . ARG A 1 96 ? 3.318 18.062 21.219 1 92.06 96 ARG A O 1
ATOM 762 N N . GLY A 1 97 ? 3.049 15.852 20.984 1 91.56 97 GLY A N 1
ATOM 763 C CA . GLY A 1 97 ? 2.742 15.648 22.391 1 91.56 97 GLY A CA 1
ATOM 764 C C . GLY A 1 97 ? 1.266 15.781 22.703 1 91.56 97 GLY A C 1
ATOM 765 O O . GLY A 1 97 ? 0.862 15.688 23.859 1 91.56 97 GLY A O 1
ATOM 766 N N . LYS A 1 98 ? 0.441 15.922 21.703 1 94.25 98 LYS A N 1
ATOM 767 C CA . LYS A 1 98 ? -0.991 16.125 21.891 1 94.25 98 LYS A CA 1
ATOM 768 C C . LYS A 1 98 ? -1.794 14.93 21.391 1 94.25 98 LYS A C 1
ATOM 770 O O . LYS A 1 98 ? -3.002 15.039 21.172 1 94.25 98 LYS A O 1
ATOM 775 N N . GLN A 1 99 ? -1.115 13.828 21.031 1 96.38 99 GLN A N 1
ATOM 776 C CA . GLN A 1 99 ? -1.712 12.57 20.609 1 96.38 99 GLN A CA 1
ATOM 777 C C . GLN A 1 99 ? -2.389 12.711 19.25 1 96.38 99 GLN A C 1
ATOM 779 O O . GLN A 1 99 ? -3.34 11.984 18.953 1 96.38 99 GLN A O 1
ATOM 784 N N . LEU A 1 100 ? -1.979 13.672 18.484 1 98.25 100 LEU A N 1
ATOM 785 C CA . LEU A 1 100 ? -2.588 13.891 17.172 1 98.25 100 LEU A CA 1
ATOM 786 C C . LEU A 1 100 ? -2.287 12.734 16.234 1 98.25 100 LEU A C 1
ATOM 788 O O . LEU A 1 100 ? -3.133 12.352 15.422 1 98.25 100 LEU A O 1
ATOM 792 N N . GLY A 1 101 ? -1.055 12.25 16.312 1 98.5 101 GLY A N 1
ATOM 793 C CA . GLY A 1 101 ? -0.708 11.086 15.508 1 98.5 101 GLY A CA 1
ATOM 794 C C . GLY A 1 101 ? -1.612 9.898 15.75 1 98.5 101 GLY A C 1
ATOM 795 O O . GLY A 1 101 ? -2.064 9.25 14.805 1 98.5 101 GLY A O 1
ATOM 796 N N . LYS A 1 102 ? -1.843 9.641 17 1 98.5 102 LYS A N 1
ATOM 797 C CA . LYS A 1 102 ? -2.729 8.547 17.375 1 98.5 102 LYS A CA 1
ATOM 798 C C . LYS A 1 102 ? -4.129 8.75 16.812 1 98.5 102 LYS A C 1
ATOM 800 O O . LYS A 1 102 ? -4.75 7.812 16.312 1 98.5 102 LYS A O 1
ATOM 805 N N . LYS A 1 103 ? -4.629 9.93 16.859 1 98.56 103 LYS A N 1
ATOM 806 C CA . LYS A 1 103 ? -5.949 10.258 16.312 1 98.56 103 LYS A CA 1
ATOM 807 C C . LYS A 1 103 ? -6.004 10 14.812 1 98.56 103 LYS A C 1
ATOM 809 O O . LYS A 1 103 ? -7 9.492 14.297 1 98.56 103 LYS A O 1
ATOM 814 N N . VAL A 1 104 ? -4.965 10.375 14.117 1 98.88 104 VAL A N 1
ATOM 815 C CA . VAL A 1 104 ? -4.883 10.148 12.672 1 98.88 104 VAL A CA 1
ATOM 816 C C . VAL A 1 104 ? -4.945 8.648 12.383 1 98.88 104 VAL A C 1
ATOM 818 O O . VAL A 1 104 ? -5.758 8.203 11.57 1 98.88 104 VAL A O 1
ATOM 821 N N . VAL A 1 105 ? -4.152 7.867 13.055 1 98.88 105 VAL A N 1
ATOM 822 C CA . VAL A 1 105 ? -4.074 6.43 12.828 1 98.88 105 VAL A CA 1
ATOM 823 C C . VAL A 1 105 ? -5.422 5.785 13.148 1 98.88 105 VAL A C 1
ATOM 825 O O . VAL A 1 105 ? -5.914 4.949 12.383 1 98.88 105 VAL A O 1
ATOM 828 N N . GLU A 1 106 ? -5.996 6.164 14.219 1 98.75 106 GLU A N 1
ATOM 829 C CA . GLU A 1 106 ? -7.297 5.625 14.609 1 98.75 106 GLU A CA 1
ATOM 830 C C . GLU A 1 106 ? -8.359 5.961 13.562 1 98.75 106 GLU A C 1
ATOM 832 O O . GLU A 1 106 ? -9.195 5.117 13.234 1 98.75 106 GLU A O 1
ATOM 837 N N . PHE A 1 107 ? -8.398 7.172 13.109 1 98.88 107 PHE A N 1
ATOM 838 C CA . PHE A 1 107 ? -9.336 7.594 12.078 1 98.88 107 PHE A CA 1
ATOM 839 C C . PHE A 1 107 ? -9.211 6.715 10.836 1 98.88 107 PHE A C 1
ATOM 841 O O . PHE A 1 107 ? -10.211 6.25 10.289 1 98.88 107 PHE A O 1
ATOM 848 N N . LEU A 1 108 ? -7.992 6.488 10.406 1 98.94 108 LEU A N 1
ATOM 849 C CA . LEU A 1 108 ? -7.738 5.707 9.195 1 98.94 108 LEU A CA 1
ATOM 850 C C . LEU A 1 108 ? -8.07 4.238 9.422 1 98.94 108 LEU A C 1
ATOM 852 O O . LEU A 1 108 ? -8.609 3.576 8.523 1 98.94 108 LEU A O 1
ATOM 856 N N . MET A 1 109 ? -7.746 3.73 10.586 1 98.88 109 MET A N 1
ATOM 857 C CA . MET A 1 109 ? -8.109 2.352 10.906 1 98.88 109 MET A CA 1
ATOM 858 C C . MET A 1 109 ? -9.617 2.176 10.93 1 98.88 109 MET A C 1
ATOM 860 O O . MET A 1 109 ? -10.148 1.179 10.438 1 98.88 109 MET A O 1
ATOM 864 N N . ASP A 1 110 ? -10.297 3.123 11.555 1 98.81 110 ASP A N 1
ATOM 865 C CA . ASP A 1 110 ? -11.758 3.078 11.578 1 98.81 110 ASP A CA 1
ATOM 866 C C . ASP A 1 110 ? -12.328 3.086 10.156 1 98.81 110 ASP A C 1
ATOM 868 O O . ASP A 1 110 ? -13.289 2.373 9.867 1 98.81 110 ASP A O 1
ATOM 872 N N . HIS A 1 111 ? -11.797 3.904 9.305 1 98.88 111 HIS A N 1
ATOM 873 C CA . HIS A 1 111 ? -12.219 3.916 7.906 1 98.88 111 HIS A CA 1
ATOM 874 C C . HIS A 1 111 ? -12.039 2.545 7.266 1 98.88 111 HIS A C 1
ATOM 876 O O . HIS A 1 111 ? -12.961 2.031 6.621 1 98.88 111 HIS A O 1
ATOM 882 N N . CYS A 1 112 ? -10.867 1.94 7.445 1 98.88 112 CYS A N 1
ATOM 883 C CA . CYS A 1 112 ? -10.594 0.622 6.887 1 98.88 112 CYS A CA 1
ATOM 884 C C . CYS A 1 112 ? -11.594 -0.407 7.402 1 98.88 112 CYS A C 1
ATOM 886 O O . CYS A 1 112 ? -12.117 -1.209 6.625 1 98.88 112 CYS A O 1
ATOM 888 N N . LYS A 1 113 ? -11.836 -0.369 8.68 1 98.62 113 LYS A N 1
ATOM 889 C CA . LYS A 1 113 ? -12.805 -1.283 9.273 1 98.62 113 LYS A CA 1
ATOM 890 C C . LYS A 1 113 ? -14.188 -1.102 8.648 1 98.62 113 LYS A C 1
ATOM 892 O O . LYS A 1 113 ? -14.852 -2.082 8.297 1 98.62 113 LYS A O 1
ATOM 897 N N . SER A 1 114 ? -14.586 0.119 8.5 1 98.62 114 SER A N 1
ATOM 898 C CA . SER A 1 114 ? -15.891 0.418 7.926 1 98.62 114 SER A CA 1
ATOM 899 C C . SER A 1 114 ? -15.984 -0.042 6.477 1 98.62 114 SER A C 1
ATOM 901 O O . SER A 1 114 ? -17.062 -0.372 5.988 1 98.62 114 SER A O 1
ATOM 903 N N . MET A 1 115 ? -14.852 -0.113 5.797 1 98.5 115 MET A N 1
ATOM 904 C CA . MET A 1 115 ? -14.789 -0.535 4.398 1 98.5 115 MET A CA 1
ATOM 905 C C . MET A 1 115 ? -14.703 -2.053 4.293 1 98.5 115 MET A C 1
ATOM 907 O O . MET A 1 115 ? -14.664 -2.602 3.191 1 98.5 115 MET A O 1
ATOM 911 N N . GLY A 1 116 ? -14.57 -2.705 5.445 1 98.19 116 GLY A N 1
ATOM 912 C CA . GLY A 1 116 ? -14.555 -4.16 5.457 1 98.19 116 GLY A CA 1
ATOM 913 C C . GLY A 1 116 ? -13.172 -4.742 5.266 1 98.19 116 GLY A C 1
ATOM 914 O O . GLY A 1 116 ? -13.031 -5.895 4.844 1 98.19 116 GLY A O 1
ATOM 915 N N . CYS A 1 117 ? -12.203 -3.994 5.496 1 98.62 117 CYS A N 1
ATOM 916 C CA . CYS A 1 117 ? -10.852 -4.539 5.453 1 98.62 117 CYS A CA 1
ATOM 917 C C . CYS A 1 117 ? -10.648 -5.582 6.547 1 98.62 117 CYS A C 1
ATOM 919 O O . CYS A 1 117 ? -11.141 -5.418 7.664 1 98.62 117 CYS A O 1
ATOM 921 N N . TYR A 1 118 ? -9.875 -6.609 6.23 1 98.06 118 TYR A N 1
ATOM 922 C CA . TYR A 1 118 ? -9.594 -7.609 7.25 1 98.06 118 TYR A CA 1
ATOM 923 C C . TYR A 1 118 ? -8.367 -7.223 8.07 1 98.06 118 TYR A C 1
ATOM 925 O O . TYR A 1 118 ? -8.164 -7.727 9.18 1 98.06 118 TYR A O 1
ATOM 933 N N . LYS A 1 119 ? -7.531 -6.332 7.488 1 98.38 119 LYS A N 1
ATOM 934 C CA . LYS A 1 119 ? -6.359 -5.859 8.219 1 98.38 119 LYS A CA 1
ATOM 935 C C . LYS A 1 119 ? -5.902 -4.496 7.703 1 98.38 119 LYS A C 1
ATOM 937 O O . LYS A 1 119 ? -6.32 -4.062 6.633 1 98.38 119 LYS A O 1
ATOM 942 N N . VAL A 1 120 ? -5.027 -3.861 8.523 1 98.88 120 VAL A N 1
ATOM 943 C CA . VAL A 1 120 ? -4.266 -2.689 8.109 1 98.88 120 VAL A CA 1
ATOM 944 C C . VAL A 1 120 ? -2.775 -2.938 8.32 1 98.88 120 VAL A C 1
ATOM 946 O O . VAL A 1 120 ? -2.389 -3.711 9.203 1 98.88 120 VAL A O 1
ATOM 949 N N . ILE A 1 121 ? -2.016 -2.312 7.43 1 98.88 121 ILE A N 1
ATOM 950 C CA . ILE A 1 121 ? -0.566 -2.385 7.578 1 98.88 121 ILE A CA 1
ATOM 951 C C . ILE A 1 121 ? 0.042 -0.999 7.379 1 98.88 121 ILE A C 1
ATOM 953 O O . ILE A 1 121 ? -0.54 -0.15 6.699 1 98.88 121 ILE A O 1
ATOM 957 N N . LEU A 1 122 ? 1.161 -0.793 7.98 1 98.88 122 LEU A N 1
ATOM 958 C CA . LEU A 1 122 ? 1.99 0.378 7.719 1 98.88 122 LEU A CA 1
ATOM 959 C C . LEU A 1 122 ? 3.461 0.072 7.984 1 98.88 122 LEU A C 1
ATOM 961 O O . LEU A 1 122 ? 3.785 -0.924 8.633 1 98.88 122 LEU A O 1
ATOM 965 N N . ASP A 1 123 ? 4.312 0.927 7.414 1 98.81 123 ASP A N 1
ATOM 966 C CA . ASP A 1 123 ? 5.754 0.828 7.605 1 98.81 123 ASP A CA 1
ATOM 967 C C . ASP A 1 123 ? 6.289 2.033 8.375 1 98.81 123 ASP A C 1
ATOM 969 O O . ASP A 1 123 ? 5.863 3.166 8.141 1 98.81 123 ASP A O 1
ATOM 973 N N . CYS A 1 124 ? 7.184 1.757 9.234 1 98.62 124 CYS A N 1
ATOM 974 C CA . CYS A 1 124 ? 7.781 2.838 10.008 1 98.62 124 CYS A CA 1
ATOM 975 C C . CYS A 1 124 ? 9.203 2.488 10.422 1 98.62 124 CYS A C 1
ATOM 977 O O . CYS A 1 124 ? 9.625 1.338 10.297 1 98.62 124 CYS A O 1
ATOM 979 N N . SER A 1 125 ? 9.938 3.568 10.844 1 97.94 125 SER A N 1
ATOM 980 C CA . SER A 1 125 ? 11.219 3.32 11.492 1 97.94 125 SER A CA 1
ATOM 981 C C . SER A 1 125 ? 11.031 2.523 12.781 1 97.94 125 SER A C 1
ATOM 983 O O . SER A 1 125 ? 10.016 2.66 13.461 1 97.94 125 SER A O 1
ATOM 985 N N . VAL A 1 126 ? 12.078 1.797 13.141 1 97.88 126 VAL A N 1
ATOM 986 C CA . VAL A 1 126 ? 12.047 1.026 14.375 1 97.88 126 VAL A CA 1
ATOM 987 C C . VAL A 1 126 ? 11.828 1.963 15.562 1 97.88 126 VAL A C 1
ATOM 989 O O . VAL A 1 126 ? 11.164 1.596 16.531 1 97.88 126 VAL A O 1
ATOM 992 N N . ASP A 1 127 ? 12.273 3.199 15.477 1 97.88 127 ASP A N 1
ATOM 993 C CA . ASP A 1 127 ? 12.148 4.188 16.547 1 97.88 127 ASP A CA 1
ATOM 994 C C . ASP A 1 127 ? 10.68 4.52 16.812 1 97.88 127 ASP A C 1
ATOM 996 O O . ASP A 1 127 ? 10.344 5.023 17.891 1 97.88 127 ASP A O 1
ATOM 1000 N N . ASN A 1 128 ? 9.797 4.277 15.859 1 98.06 128 ASN A N 1
ATOM 1001 C CA . ASN A 1 128 ? 8.391 4.625 16 1 98.06 128 ASN A CA 1
ATOM 1002 C C . ASN A 1 128 ? 7.551 3.414 16.406 1 98.06 128 ASN A C 1
ATOM 1004 O O . ASN A 1 128 ? 6.328 3.51 16.5 1 98.06 128 ASN A O 1
ATOM 1008 N N . LYS A 1 129 ? 8.188 2.299 16.609 1 98.62 129 LYS A N 1
ATOM 1009 C CA . LYS A 1 129 ? 7.504 1.048 16.922 1 98.62 129 LYS A CA 1
ATOM 1010 C C . LYS A 1 129 ? 6.59 1.209 18.125 1 98.62 129 LYS A C 1
ATOM 1012 O O . LYS A 1 129 ? 5.414 0.834 18.078 1 98.62 129 LYS A O 1
ATOM 1017 N N . ALA A 1 130 ? 7.141 1.76 19.188 1 98.44 130 ALA A N 1
ATOM 1018 C CA . ALA A 1 130 ? 6.391 1.906 20.438 1 98.44 130 ALA A CA 1
ATOM 1019 C C . ALA A 1 130 ? 5.137 2.754 20.219 1 98.44 130 ALA A C 1
ATOM 1021 O O . ALA A 1 130 ? 4.086 2.475 20.797 1 98.44 130 ALA A O 1
ATOM 1022 N N . PHE A 1 131 ? 5.254 3.768 19.469 1 98.38 131 PHE A N 1
ATOM 1023 C CA . PHE A 1 131 ? 4.113 4.629 19.156 1 98.38 131 PHE A CA 1
ATOM 1024 C C . PHE A 1 131 ? 2.988 3.83 18.516 1 98.38 131 PHE A C 1
ATOM 1026 O O . PHE A 1 131 ? 1.837 3.91 18.938 1 98.38 131 PHE A O 1
ATOM 1033 N N . TYR A 1 132 ? 3.273 3.033 17.5 1 98.81 132 TYR A N 1
ATOM 1034 C CA . TYR A 1 132 ? 2.238 2.324 16.75 1 98.81 132 TYR A CA 1
ATOM 1035 C C . TYR A 1 132 ? 1.716 1.133 17.547 1 98.81 132 TYR A C 1
ATOM 1037 O O . TYR A 1 132 ? 0.558 0.736 17.406 1 98.81 132 TYR A O 1
ATOM 1045 N N . GLU A 1 133 ? 2.57 0.561 18.391 1 98.81 133 GLU A N 1
ATOM 1046 C CA . GLU A 1 133 ? 2.061 -0.442 19.328 1 98.81 133 GLU A CA 1
ATOM 1047 C C . GLU A 1 133 ? 0.969 0.139 20.219 1 98.81 133 GLU A C 1
ATOM 1049 O O . GLU A 1 133 ? -0.031 -0.526 20.5 1 98.81 133 GLU A O 1
ATOM 1054 N N . LYS A 1 134 ? 1.18 1.367 20.656 1 98.31 134 LYS A N 1
ATOM 1055 C CA . LYS A 1 134 ? 0.179 2.051 21.469 1 98.31 134 LYS A CA 1
ATOM 1056 C C . LYS A 1 134 ? -1.094 2.312 20.672 1 98.31 134 LYS A C 1
ATOM 1058 O O . LYS A 1 134 ? -2.168 2.494 21.25 1 98.31 134 LYS A O 1
ATOM 1063 N N . CYS A 1 135 ? -0.988 2.377 19.406 1 98.38 135 CYS A N 1
ATOM 1064 C CA . CYS A 1 135 ? -2.15 2.547 18.547 1 98.38 135 CYS A CA 1
ATOM 1065 C C . CYS A 1 135 ? -2.859 1.216 18.312 1 98.38 135 CYS A C 1
ATOM 1067 O O . CYS A 1 135 ? -3.896 1.166 17.656 1 98.38 135 CYS A O 1
ATOM 1069 N N . GLY A 1 136 ? -2.305 0.119 18.75 1 98.44 136 GLY A N 1
ATOM 1070 C CA . GLY A 1 136 ? -2.955 -1.177 18.641 1 98.44 136 GLY A CA 1
ATOM 1071 C C . GLY A 1 136 ? -2.361 -2.053 17.562 1 98.44 136 GLY A C 1
ATOM 1072 O O . GLY A 1 136 ? -2.914 -3.105 17.234 1 98.44 136 GLY A O 1
ATOM 1073 N N . LEU A 1 137 ? -1.249 -1.641 16.969 1 98.81 137 LEU A N 1
ATOM 1074 C CA . LEU A 1 137 ? -0.59 -2.439 15.945 1 98.81 137 LEU A CA 1
ATOM 1075 C C . LEU A 1 137 ? 0.58 -3.221 16.531 1 98.81 137 LEU A C 1
ATOM 1077 O O . LEU A 1 137 ? 1.04 -2.924 17.625 1 98.81 137 LEU A O 1
ATOM 1081 N N . SER A 1 138 ? 1.011 -4.215 15.742 1 98.81 138 SER A N 1
ATOM 1082 C CA . SER A 1 138 ? 2.154 -5.016 16.172 1 98.81 138 SER A CA 1
ATOM 1083 C C . SER A 1 138 ? 3.127 -5.242 15.016 1 98.81 138 SER A C 1
ATOM 1085 O O . SER A 1 138 ? 2.715 -5.316 13.852 1 98.81 138 SER A O 1
ATOM 1087 N N . ASN A 1 139 ? 4.348 -5.332 15.352 1 98.69 139 ASN A N 1
ATOM 1088 C CA . ASN A 1 139 ? 5.371 -5.605 14.352 1 98.69 139 ASN A CA 1
ATOM 1089 C C . ASN A 1 139 ? 5.305 -7.051 13.867 1 98.69 139 ASN A C 1
ATOM 1091 O O . ASN A 1 139 ? 5.406 -7.984 14.664 1 98.69 139 ASN A O 1
ATOM 1095 N N . LYS A 1 140 ? 5.203 -7.238 12.562 1 98.19 140 LYS A N 1
ATOM 1096 C CA . LYS A 1 140 ? 5.051 -8.602 12.055 1 98.19 140 LYS A CA 1
ATOM 1097 C C . LYS A 1 140 ? 6.031 -8.875 10.922 1 98.19 140 LYS A C 1
ATOM 1099 O O . LYS A 1 140 ? 6.227 -10.031 10.531 1 98.19 140 LYS A O 1
ATOM 1104 N N . ALA A 1 141 ? 6.605 -7.906 10.398 1 98.62 141 ALA A N 1
ATOM 1105 C CA . ALA A 1 141 ? 7.465 -8.078 9.234 1 98.62 141 ALA A CA 1
ATOM 1106 C C . ALA A 1 141 ? 8.461 -6.922 9.109 1 98.62 141 ALA A C 1
ATOM 1108 O O . ALA A 1 141 ? 8.523 -6.055 9.984 1 98.62 141 ALA A O 1
ATOM 1109 N N . ILE A 1 142 ? 9.289 -7 8.094 1 98.81 142 ILE A N 1
ATOM 1110 C CA . ILE A 1 142 ? 10.18 -5.906 7.738 1 98.81 142 ILE A CA 1
ATOM 1111 C C . ILE A 1 142 ? 9.797 -5.348 6.371 1 98.81 142 ILE A C 1
ATOM 1113 O O . ILE A 1 142 ? 9.109 -6.016 5.59 1 98.81 142 ILE A O 1
ATOM 1117 N N . GLN A 1 143 ? 10.188 -4.121 6.195 1 98.88 143 GLN A N 1
ATOM 1118 C CA . GLN A 1 143 ? 9.922 -3.488 4.906 1 98.88 143 GLN A CA 1
ATOM 1119 C C . GLN A 1 143 ? 11.18 -3.459 4.043 1 98.88 143 GLN A C 1
ATOM 1121 O O . GLN A 1 143 ? 12.242 -3.023 4.496 1 98.88 143 GLN A O 1
ATOM 1126 N N . MET A 1 144 ? 11.125 -3.965 2.836 1 98.88 144 MET A N 1
ATOM 1127 C CA . MET A 1 144 ? 12.148 -3.834 1.803 1 98.88 144 MET A CA 1
ATOM 1128 C C . MET A 1 144 ? 11.766 -2.758 0.792 1 98.88 144 MET A C 1
ATOM 1130 O O . MET A 1 144 ? 10.602 -2.646 0.404 1 98.88 144 MET A O 1
ATOM 1134 N N . SER A 1 145 ? 12.727 -1.954 0.376 1 98.81 145 SER A N 1
ATOM 1135 C CA . SER A 1 145 ? 12.414 -0.883 -0.564 1 98.81 145 SER A CA 1
ATOM 1136 C C . SER A 1 145 ? 13.523 -0.704 -1.591 1 98.81 145 SER A C 1
ATOM 1138 O O . SER A 1 145 ? 14.656 -1.135 -1.367 1 98.81 145 SER A O 1
ATOM 1140 N N . LYS A 1 146 ? 13.195 -0.235 -2.682 1 98.69 146 LYS A N 1
ATOM 1141 C CA . LYS A 1 146 ? 14.117 0.196 -3.732 1 98.69 146 LYS A CA 1
ATOM 1142 C C . LYS A 1 146 ? 13.672 1.526 -4.336 1 98.69 146 LYS A C 1
ATOM 1144 O O . LYS A 1 146 ? 12.539 1.664 -4.785 1 98.69 146 LYS A O 1
ATOM 1149 N N . TYR A 1 147 ? 14.523 2.576 -4.324 1 98 147 TYR A N 1
ATOM 1150 C CA . TYR A 1 147 ? 14.305 3.855 -4.992 1 98 147 TYR A CA 1
ATOM 1151 C C . TYR A 1 147 ? 14.812 3.816 -6.426 1 98 147 TYR A C 1
ATOM 1153 O O . TYR A 1 147 ? 15.922 3.336 -6.684 1 98 147 TYR A O 1
ATOM 1161 N N . PHE A 1 148 ? 13.961 4.32 -7.27 1 96.44 148 PHE A N 1
ATOM 1162 C CA . PHE A 1 148 ? 14.367 4.363 -8.672 1 96.44 148 PHE A CA 1
ATOM 1163 C C . PHE A 1 148 ? 15.141 5.645 -8.969 1 96.44 148 PHE A C 1
ATOM 1165 O O . PHE A 1 148 ? 14.836 6.703 -8.414 1 96.44 148 PHE A O 1
ATOM 1172 N N . THR A 1 149 ? 16.297 5.688 -9.531 1 77.94 149 THR A N 1
ATOM 1173 C CA . THR A 1 149 ? 17.125 6.836 -9.883 1 77.94 149 THR A CA 1
ATOM 1174 C C . THR A 1 149 ? 16.484 7.645 -11.008 1 77.94 149 THR A C 1
ATOM 1176 O O . THR A 1 149 ? 15.727 7.102 -11.812 1 77.94 149 THR A O 1
ATOM 1179 N N . MET B 1 1 ? 9.844 -32.5 -21.156 1 48.12 1 MET B N 1
ATOM 1180 C CA . MET B 1 1 ? 9.641 -31.359 -22.031 1 48.12 1 MET B CA 1
ATOM 1181 C C . MET B 1 1 ? 10.164 -30.078 -21.375 1 48.12 1 MET B C 1
ATOM 1183 O O . MET B 1 1 ? 10.266 -30 -20.156 1 48.12 1 MET B O 1
ATOM 1187 N N . ALA B 1 2 ? 10.836 -29.281 -22.031 1 55.88 2 ALA B N 1
ATOM 1188 C CA . ALA B 1 2 ? 11.5 -28.109 -21.438 1 55.88 2 ALA B CA 1
ATOM 1189 C C . ALA B 1 2 ? 10.492 -27.203 -20.734 1 55.88 2 ALA B C 1
ATOM 1191 O O . ALA B 1 2 ? 9.391 -26.969 -21.25 1 55.88 2 ALA B O 1
ATOM 1192 N N . GLU B 1 3 ? 10.523 -27.172 -19.5 1 70.25 3 GLU B N 1
ATOM 1193 C CA . GLU B 1 3 ? 9.656 -26.25 -18.766 1 70.25 3 GLU B CA 1
ATOM 1194 C C . GLU B 1 3 ? 9.688 -24.859 -19.391 1 70.25 3 GLU B C 1
ATOM 1196 O O . GLU B 1 3 ? 10.766 -24.297 -19.609 1 70.25 3 GLU B O 1
ATOM 1201 N N . THR B 1 4 ? 8.477 -24.578 -19.984 1 88.19 4 THR B N 1
ATOM 1202 C CA . THR B 1 4 ? 8.359 -23.234 -20.547 1 88.19 4 THR B CA 1
ATOM 1203 C C . THR B 1 4 ? 7.539 -22.328 -19.641 1 88.19 4 THR B C 1
ATOM 1205 O O . THR B 1 4 ? 6.367 -22.609 -19.375 1 88.19 4 THR B O 1
ATOM 1208 N N . PHE B 1 5 ? 8.164 -21.453 -18.969 1 95.75 5 PHE B N 1
ATOM 1209 C CA . PHE B 1 5 ? 7.512 -20.5 -18.094 1 95.75 5 PHE B CA 1
ATOM 1210 C C . PHE B 1 5 ? 7.266 -19.172 -18.812 1 95.75 5 PHE B C 1
ATOM 1212 O O . PHE B 1 5 ? 8.164 -18.641 -19.469 1 95.75 5 PHE B O 1
ATOM 1219 N N . LYS B 1 6 ? 6 -18.781 -18.797 1 97.5 6 LYS B N 1
ATOM 1220 C CA . LYS B 1 6 ? 5.617 -17.5 -19.406 1 97.5 6 LYS B CA 1
ATOM 1221 C C . LYS B 1 6 ? 5.098 -16.531 -18.344 1 97.5 6 LYS B C 1
ATOM 1223 O O . LYS B 1 6 ? 4.195 -16.875 -17.578 1 97.5 6 LYS B O 1
ATOM 1228 N N . ILE B 1 7 ? 5.688 -15.344 -18.312 1 98.44 7 ILE B N 1
ATOM 1229 C CA . ILE B 1 7 ? 5.258 -14.312 -17.375 1 98.44 7 ILE B CA 1
ATOM 1230 C C . ILE B 1 7 ? 4.297 -13.352 -18.062 1 98.44 7 ILE B C 1
ATOM 1232 O O . ILE B 1 7 ? 4.539 -12.93 -19.188 1 98.44 7 ILE B O 1
ATOM 1236 N N . ARG B 1 8 ? 3.207 -13.016 -17.438 1 98.56 8 ARG B N 1
ATOM 1237 C CA . ARG B 1 8 ? 2.176 -12.141 -17.984 1 98.56 8 ARG B CA 1
ATOM 1238 C C . ARG B 1 8 ? 1.243 -11.641 -16.891 1 98.56 8 ARG B C 1
ATOM 1240 O O . ARG B 1 8 ? 1.438 -11.953 -15.711 1 98.56 8 ARG B O 1
ATOM 1247 N N . ARG B 1 9 ? 0.272 -10.789 -17.312 1 98.75 9 ARG B N 1
ATOM 1248 C CA . ARG B 1 9 ? -0.768 -10.352 -16.391 1 98.75 9 ARG B CA 1
ATOM 1249 C C . ARG B 1 9 ? -1.773 -11.469 -16.125 1 98.75 9 ARG B C 1
ATOM 1251 O O . ARG B 1 9 ? -2.006 -12.312 -17 1 98.75 9 ARG B O 1
ATOM 1258 N N . LEU B 1 10 ? -2.338 -11.461 -14.969 1 98.88 10 LEU B N 1
ATOM 1259 C CA . LEU B 1 10 ? -3.395 -12.391 -14.594 1 98.88 10 LEU B CA 1
ATOM 1260 C C . LEU B 1 10 ? -4.562 -12.312 -15.57 1 98.88 10 LEU B C 1
ATOM 1262 O O . LEU B 1 10 ? -4.977 -11.219 -15.961 1 98.88 10 LEU B O 1
ATOM 1266 N N . GLU B 1 11 ? -5.039 -13.406 -15.992 1 98.44 11 GLU B N 1
ATOM 1267 C CA . GLU B 1 11 ? -6.266 -13.523 -16.766 1 98.44 11 GLU B CA 1
ATOM 1268 C C . GLU B 1 11 ? -7.355 -14.242 -15.977 1 98.44 11 GLU B C 1
ATOM 1270 O O . GLU B 1 11 ? -7.059 -15.039 -15.078 1 98.44 11 GLU B O 1
ATOM 1275 N N . ILE B 1 12 ? -8.578 -13.969 -16.359 1 98.38 12 ILE B N 1
ATOM 1276 C CA . ILE B 1 12 ? -9.711 -14.5 -15.625 1 98.38 12 ILE B CA 1
ATOM 1277 C C . ILE B 1 12 ? -9.688 -16.031 -15.664 1 98.38 12 ILE B C 1
ATOM 1279 O O . ILE B 1 12 ? -10.086 -16.688 -14.703 1 98.38 12 ILE B O 1
ATOM 1283 N N . SER B 1 13 ? -9.172 -16.625 -16.672 1 98 13 SER B N 1
ATOM 1284 C CA . SER B 1 13 ? -9.141 -18.078 -16.844 1 98 13 SER B CA 1
ATOM 1285 C C . SER B 1 13 ? -8.117 -18.719 -15.906 1 98 13 SER B C 1
ATOM 1287 O O . SER B 1 13 ? -8.109 -19.938 -15.734 1 98 13 SER B O 1
ATOM 1289 N N . ASP B 1 14 ? -7.293 -17.953 -15.242 1 98.38 14 ASP B N 1
ATOM 1290 C CA . ASP B 1 14 ? -6.211 -18.5 -14.43 1 98.38 14 ASP B CA 1
ATOM 1291 C C . ASP B 1 14 ? -6.75 -19.094 -13.133 1 98.38 14 ASP B C 1
ATOM 1293 O O . ASP B 1 14 ? -6.047 -19.844 -12.445 1 98.38 14 ASP B O 1
ATOM 1297 N N . LYS B 1 15 ? -8.016 -18.797 -12.797 1 98.19 15 LYS B N 1
ATOM 1298 C CA . LYS B 1 15 ? -8.617 -19.469 -11.656 1 98.19 15 LYS B CA 1
ATOM 1299 C C . LYS B 1 15 ? -8.562 -20.984 -11.844 1 98.19 15 LYS B C 1
ATOM 1301 O O . LYS B 1 15 ? -8.242 -21.719 -10.906 1 98.19 15 LYS B O 1
ATOM 1306 N N . ARG B 1 16 ? -8.789 -21.406 -13.031 1 97.5 16 ARG B N 1
ATOM 1307 C CA . ARG B 1 16 ? -8.852 -22.844 -13.312 1 97.5 16 ARG B CA 1
ATOM 1308 C C . ARG B 1 16 ? -7.453 -23.438 -13.438 1 97.5 16 ARG B C 1
ATOM 1310 O O . ARG B 1 16 ? -7.293 -24.656 -13.516 1 97.5 16 ARG B O 1
ATOM 1317 N N . LYS B 1 17 ? -6.516 -22.609 -13.469 1 97.94 17 LYS B N 1
ATOM 1318 C CA . LYS B 1 17 ? -5.141 -23.078 -13.609 1 97.94 17 LYS B CA 1
ATOM 1319 C C . LYS B 1 17 ? -4.43 -23.094 -12.258 1 97.94 17 LYS B C 1
ATOM 1321 O O . LYS B 1 17 ? -3.199 -23.156 -12.195 1 97.94 17 LYS B O 1
ATOM 1326 N N . GLY B 1 18 ? -5.164 -22.922 -11.125 1 97.56 18 GLY B N 1
ATOM 1327 C CA . GLY B 1 18 ? -4.602 -23.125 -9.797 1 97.56 18 GLY B CA 1
ATOM 1328 C C . GLY B 1 18 ? -4.18 -21.828 -9.125 1 97.56 18 GLY B C 1
ATOM 1329 O O . GLY B 1 18 ? -3.422 -21.844 -8.156 1 97.56 18 GLY B O 1
ATOM 1330 N N . PHE B 1 19 ? -4.691 -20.75 -9.656 1 98.69 19 PHE B N 1
ATOM 1331 C CA . PHE B 1 19 ? -4.277 -19.453 -9.148 1 98.69 19 PHE B CA 1
ATOM 1332 C C . PHE B 1 19 ? -4.609 -19.328 -7.668 1 98.69 19 PHE B C 1
ATOM 1334 O O . PHE B 1 19 ? -3.754 -18.938 -6.867 1 98.69 19 PHE B O 1
ATOM 1341 N N . ILE B 1 20 ? -5.797 -19.656 -7.262 1 98.69 20 ILE B N 1
ATOM 1342 C CA . ILE B 1 20 ? -6.234 -19.531 -5.875 1 98.69 20 ILE B CA 1
ATOM 1343 C C . ILE B 1 20 ? -5.48 -20.531 -5 1 98.69 20 ILE B C 1
ATOM 1345 O O . ILE B 1 20 ? -5.082 -20.203 -3.881 1 98.69 20 ILE B O 1
ATOM 1349 N N . GLU B 1 21 ? -5.297 -21.703 -5.5 1 97.56 21 GLU B N 1
ATOM 1350 C CA . GLU B 1 21 ? -4.52 -22.703 -4.785 1 97.56 21 GLU B CA 1
ATOM 1351 C C . GLU B 1 21 ? -3.098 -22.219 -4.52 1 97.56 21 GLU B C 1
ATOM 1353 O O . GLU B 1 21 ? -2.553 -22.438 -3.436 1 97.56 21 GLU B O 1
ATOM 1358 N N . LEU B 1 22 ? -2.504 -21.594 -5.52 1 98.5 22 LEU B N 1
ATOM 1359 C CA . LEU B 1 22 ? -1.168 -21.031 -5.355 1 98.5 22 LEU B CA 1
ATOM 1360 C C . LEU B 1 22 ? -1.151 -20 -4.238 1 98.5 22 LEU B C 1
ATOM 1362 O O . LEU B 1 22 ? -0.309 -20.047 -3.34 1 98.5 22 LEU B O 1
ATOM 1366 N N . LEU B 1 23 ? -2.109 -19.016 -4.238 1 98.62 23 LEU B N 1
ATOM 1367 C CA . LEU B 1 23 ? -2.195 -18 -3.201 1 98.62 23 LEU B CA 1
ATOM 1368 C C . LEU B 1 23 ? -2.336 -18.625 -1.822 1 98.62 23 LEU B C 1
ATOM 1370 O O . LEU B 1 23 ? -1.827 -18.094 -0.833 1 98.62 23 LEU B O 1
ATOM 1374 N N . GLY B 1 24 ? -2.979 -19.766 -1.827 1 98.12 24 GLY B N 1
ATOM 1375 C CA . GLY B 1 24 ? -3.184 -20.469 -0.579 1 98.12 24 GLY B CA 1
ATOM 1376 C C . GLY B 1 24 ? -1.89 -20.922 0.076 1 98.12 24 GLY B C 1
ATOM 1377 O O . GLY B 1 24 ? -1.872 -21.266 1.261 1 98.12 24 GLY B O 1
ATOM 1378 N N . GLN B 1 25 ? -0.818 -21.016 -0.646 1 97.75 25 GLN B N 1
ATOM 1379 C CA . GLN B 1 25 ? 0.483 -21.375 -0.084 1 97.75 25 GLN B CA 1
ATOM 1380 C C . GLN B 1 25 ? 1.102 -20.188 0.651 1 97.75 25 GLN B C 1
ATOM 1382 O O . GLN B 1 25 ? 2.084 -20.344 1.378 1 97.75 25 GLN B O 1
ATOM 1387 N N . LEU B 1 26 ? 0.57 -19 0.426 1 97.38 26 LEU B N 1
ATOM 1388 C CA . LEU B 1 26 ? 1.046 -17.781 1.079 1 97.38 26 LEU B CA 1
ATOM 1389 C C . LEU B 1 26 ? 0.256 -17.5 2.354 1 97.38 26 LEU B C 1
ATOM 1391 O O . LEU B 1 26 ? 0.833 -17.125 3.379 1 97.38 26 LEU B O 1
ATOM 1395 N N . SER B 1 27 ? -0.987 -17.547 2.338 1 95 27 SER B N 1
ATOM 1396 C CA . SER B 1 27 ? -1.915 -17.266 3.428 1 95 27 SER B CA 1
ATOM 1397 C C . SER B 1 27 ? -3.289 -17.859 3.156 1 95 27 SER B C 1
ATOM 1399 O O . SER B 1 27 ? -3.506 -18.484 2.113 1 95 27 SER B O 1
ATOM 1401 N N . VAL B 1 28 ? -4.199 -17.625 4.027 1 93.5 28 VAL B N 1
ATOM 1402 C CA . VAL B 1 28 ? -5.551 -18.172 3.908 1 93.5 28 VAL B CA 1
ATOM 1403 C C . VAL B 1 28 ? -6.281 -17.484 2.758 1 93.5 28 VAL B C 1
ATOM 1405 O O . VAL B 1 28 ? -6.285 -16.25 2.662 1 93.5 28 VAL B O 1
ATOM 1408 N N . THR B 1 29 ? -6.812 -18.188 1.837 1 93.69 29 THR B N 1
ATOM 1409 C CA . THR B 1 29 ? -7.582 -17.594 0.744 1 93.69 29 THR B CA 1
ATOM 1410 C C . THR B 1 29 ? -9.078 -17.656 1.036 1 93.69 29 THR B C 1
ATOM 1412 O O . THR B 1 29 ? -9.844 -16.812 0.568 1 93.69 29 THR B O 1
ATOM 1415 N N . GLY B 1 30 ? -9.492 -18.656 1.772 1 90.88 30 GLY B N 1
ATOM 1416 C CA . GLY B 1 30 ? -10.914 -18.875 1.995 1 90.88 30 GLY B CA 1
ATOM 1417 C C . GLY B 1 30 ? -11.594 -19.625 0.858 1 90.88 30 GLY B C 1
ATOM 1418 O O . GLY B 1 30 ? -10.93 -20.328 0.096 1 90.88 30 GLY B O 1
ATOM 1419 N N . SER B 1 31 ? -12.938 -19.625 0.824 1 92.62 31 SER B N 1
ATOM 14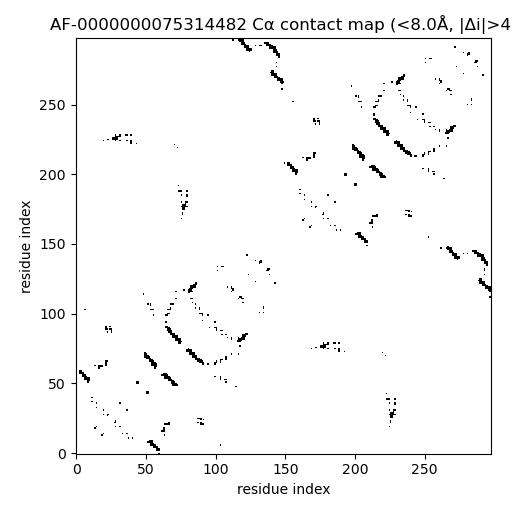20 C CA . SER B 1 31 ? -13.719 -20.328 -0.188 1 92.62 31 SER B CA 1
ATOM 1421 C C . SER B 1 31 ? -14.188 -19.375 -1.283 1 92.62 31 SER B C 1
ATOM 1423 O O . SER B 1 31 ? -15.359 -19 -1.327 1 92.62 31 SER B O 1
ATOM 1425 N N . VAL B 1 32 ? -13.336 -19.141 -2.215 1 96.81 32 VAL B N 1
ATOM 1426 C CA . VAL B 1 32 ? -13.625 -18.188 -3.283 1 96.81 32 VAL B CA 1
ATOM 1427 C C . VAL B 1 32 ? -14.398 -18.891 -4.398 1 96.81 32 VAL B C 1
ATOM 1429 O O . VAL B 1 32 ? -13.859 -19.734 -5.102 1 96.81 32 VAL B O 1
ATOM 1432 N N . THR B 1 33 ? -15.625 -18.516 -4.586 1 96.94 33 THR B N 1
ATOM 1433 C CA . THR B 1 33 ? -16.422 -19.062 -5.672 1 96.94 33 THR B CA 1
ATOM 1434 C C . THR B 1 33 ? -16 -18.484 -7.016 1 96.94 33 THR B C 1
ATOM 1436 O O . THR B 1 33 ? -15.289 -17.484 -7.059 1 96.94 33 THR B O 1
ATOM 1439 N N . ASP B 1 34 ? -16.484 -19.078 -8.078 1 97.25 34 ASP B N 1
ATOM 1440 C CA . ASP B 1 34 ? -16.203 -18.547 -9.406 1 97.25 34 ASP B CA 1
ATOM 1441 C C . ASP B 1 34 ? -16.766 -17.141 -9.562 1 97.25 34 ASP B C 1
ATOM 1443 O O . ASP B 1 34 ? -16.125 -16.266 -10.125 1 97.25 34 ASP B O 1
ATOM 1447 N N . GLU B 1 35 ? -17.891 -16.953 -9.039 1 97.88 35 GLU B N 1
ATOM 1448 C CA . GLU B 1 35 ? -18.547 -15.656 -9.133 1 97.88 35 GLU B CA 1
ATOM 1449 C C . GLU B 1 35 ? -17.781 -14.586 -8.375 1 97.88 35 GLU B C 1
ATOM 1451 O O . GLU B 1 35 ? -17.625 -13.461 -8.852 1 97.88 35 GLU B O 1
ATOM 1456 N N . GLU B 1 36 ? -17.375 -14.945 -7.223 1 98 36 GLU B N 1
ATOM 1457 C CA . GLU B 1 36 ? -16.594 -14.016 -6.414 1 98 36 GLU B CA 1
ATOM 1458 C C . GLU B 1 36 ? -15.273 -13.672 -7.086 1 98 36 GLU B C 1
ATOM 1460 O O . GLU B 1 36 ? -14.859 -12.508 -7.098 1 98 36 GLU B O 1
ATOM 1465 N N . PHE B 1 37 ? -14.68 -14.695 -7.621 1 98.56 37 PHE B N 1
ATOM 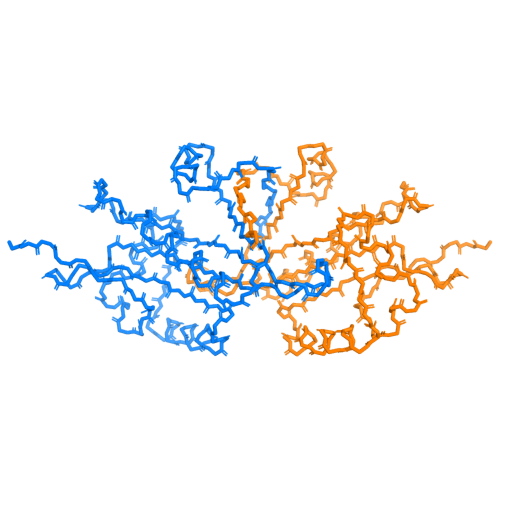1466 C CA . PHE B 1 37 ? -13.422 -14.484 -8.336 1 98.56 37 PHE B CA 1
ATOM 1467 C C . PHE B 1 37 ? -13.625 -13.539 -9.516 1 98.56 37 PHE B C 1
ATOM 1469 O O . PHE B 1 37 ? -12.859 -12.586 -9.695 1 98.56 37 PHE B O 1
ATOM 1476 N N . ASP B 1 38 ? -14.641 -13.805 -10.305 1 98.56 38 ASP B N 1
ATOM 1477 C CA . ASP B 1 38 ? -14.914 -13.008 -11.492 1 98.56 38 ASP B CA 1
ATOM 1478 C C . ASP B 1 38 ? -15.164 -11.547 -11.117 1 98.56 38 ASP B C 1
ATOM 1480 O O . ASP B 1 38 ? -14.648 -10.633 -11.773 1 98.56 38 ASP B O 1
ATOM 1484 N N . ARG B 1 39 ? -15.898 -11.344 -10.117 1 98.56 39 ARG B N 1
ATOM 1485 C CA . ARG B 1 39 ? -16.219 -9.992 -9.672 1 98.56 39 ARG B CA 1
ATOM 1486 C C . ARG B 1 39 ? -14.961 -9.258 -9.211 1 98.56 39 ARG B C 1
ATOM 1488 O O . ARG B 1 39 ? -14.719 -8.109 -9.609 1 98.56 39 ARG B O 1
ATOM 1495 N N . ARG B 1 40 ? -14.258 -9.922 -8.367 1 98.69 40 ARG B N 1
ATOM 1496 C CA . ARG B 1 40 ? -13.039 -9.312 -7.863 1 98.69 40 ARG B CA 1
ATOM 1497 C C . ARG B 1 40 ? -12.047 -9.047 -8.992 1 98.69 40 ARG B C 1
ATOM 1499 O O . ARG B 1 40 ? -11.398 -8 -9.023 1 98.69 40 ARG B O 1
ATOM 1506 N N . PHE B 1 41 ? -11.922 -9.984 -9.883 1 98.81 41 PHE B N 1
ATOM 1507 C CA . PHE B 1 41 ? -11.07 -9.805 -11.047 1 98.81 41 PHE B CA 1
ATOM 1508 C C . PHE B 1 41 ? -11.461 -8.555 -11.82 1 98.81 41 PHE B C 1
ATOM 1510 O O . PHE B 1 41 ? -10.602 -7.758 -12.203 1 98.81 41 PHE B O 1
ATOM 1517 N N . GLU B 1 42 ? -12.695 -8.398 -12.031 1 98.56 42 GLU B N 1
ATOM 1518 C CA . GLU B 1 42 ? -13.18 -7.238 -12.766 1 98.56 42 GLU B CA 1
ATOM 1519 C C . GLU B 1 42 ? -12.898 -5.945 -12.008 1 98.56 42 GLU B C 1
ATOM 1521 O O . GLU B 1 42 ? -12.523 -4.938 -12.609 1 98.56 42 GLU B O 1
ATOM 1526 N N . GLU B 1 43 ? -13.086 -5.953 -10.742 1 98.38 43 GLU B N 1
ATOM 1527 C CA . GLU B 1 43 ? -12.789 -4.789 -9.914 1 98.38 43 GLU B CA 1
ATOM 1528 C C . GLU B 1 43 ? -11.32 -4.387 -10.031 1 98.38 43 GLU B C 1
ATOM 1530 O O . GLU B 1 43 ? -11.008 -3.227 -10.297 1 98.38 43 GLU B O 1
ATOM 1535 N N . ILE B 1 44 ? -10.484 -5.352 -9.883 1 98.44 44 ILE B N 1
ATOM 1536 C CA . ILE B 1 44 ? -9.047 -5.082 -9.906 1 98.44 44 ILE B CA 1
ATOM 1537 C C . ILE B 1 44 ? -8.625 -4.656 -11.312 1 98.44 44 ILE B C 1
ATOM 1539 O O . ILE B 1 44 ? -7.836 -3.725 -11.469 1 98.44 44 ILE B O 1
ATOM 1543 N N . SER B 1 45 ? -9.211 -5.344 -12.273 1 97.88 45 SER B N 1
ATOM 1544 C CA . SER B 1 45 ? -8.898 -5.012 -13.664 1 97.88 45 SER B CA 1
ATOM 1545 C C . SER B 1 45 ? -9.289 -3.576 -13.992 1 97.88 45 SER B C 1
ATOM 1547 O O . SER B 1 45 ? -8.648 -2.928 -14.82 1 97.88 45 SER B O 1
ATOM 1549 N N . SER B 1 46 ? -10.266 -3.1 -13.344 1 97.5 46 SER B N 1
ATOM 1550 C CA . SER B 1 46 ? -10.766 -1.759 -13.633 1 97.5 46 SER B CA 1
ATOM 1551 C C . SER B 1 46 ? -9.781 -0.689 -13.18 1 97.5 46 SER B C 1
ATOM 1553 O O . SER B 1 46 ? -9.859 0.463 -13.609 1 97.5 46 SER B O 1
ATOM 1555 N N . TYR B 1 47 ? -8.844 -1.035 -12.352 1 96.88 47 TYR B N 1
ATOM 1556 C CA . TYR B 1 47 ? -7.816 -0.094 -11.914 1 96.88 47 TYR B CA 1
ATOM 1557 C C . TYR B 1 47 ? -6.73 0.063 -12.969 1 96.88 47 TYR B C 1
ATOM 1559 O O . TYR B 1 47 ? -5.867 0.936 -12.859 1 96.88 47 TYR B O 1
ATOM 1567 N N . GLY B 1 48 ? -6.715 -0.819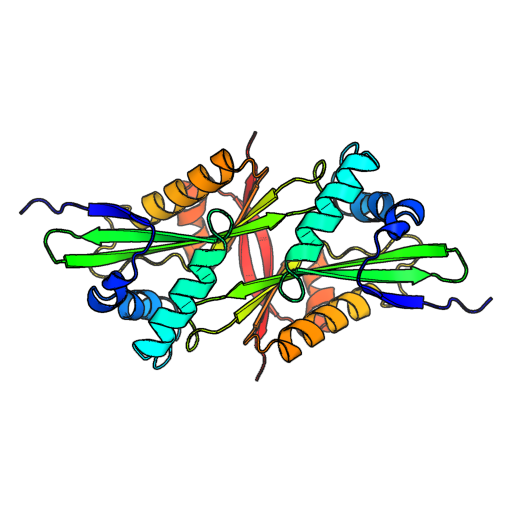 -13.938 1 96.81 48 GLY B N 1
ATOM 1568 C CA . GLY B 1 48 ? -5.746 -0.723 -15.023 1 96.81 48 GLY B CA 1
ATOM 1569 C C . GLY B 1 48 ? -4.312 -0.901 -14.555 1 96.81 48 GLY B C 1
ATOM 1570 O O . GLY B 1 48 ? -4.004 -1.854 -13.836 1 96.81 48 GLY B O 1
ATOM 1571 N N . ASP B 1 49 ? -3.469 0.025 -14.914 1 98.38 49 ASP B N 1
ATOM 1572 C CA . ASP B 1 49 ? -2.039 -0.091 -14.641 1 98.38 49 ASP B CA 1
ATOM 1573 C C . ASP B 1 49 ? -1.73 0.27 -13.188 1 98.38 49 ASP B C 1
ATOM 1575 O O . ASP B 1 49 ? -0.612 0.057 -12.719 1 98.38 49 ASP B O 1
ATOM 1579 N N . ASP B 1 50 ? -2.684 0.756 -12.484 1 98.38 50 ASP B N 1
ATOM 1580 C CA . ASP B 1 50 ? -2.447 1.144 -11.102 1 98.38 50 ASP B CA 1
ATOM 1581 C C . ASP B 1 50 ? -2.543 -0.063 -10.172 1 98.38 50 ASP B C 1
ATOM 1583 O O . ASP B 1 50 ? -2.168 0.019 -9 1 98.38 50 ASP B O 1
ATOM 1587 N N . HIS B 1 51 ? -3.1 -1.132 -10.617 1 98.81 51 HIS B N 1
ATOM 1588 C CA . HIS B 1 51 ? -3.152 -2.396 -9.891 1 98.81 51 HIS B CA 1
ATOM 1589 C C . HIS B 1 51 ? -2.936 -3.578 -10.828 1 98.81 51 HIS B C 1
ATOM 1591 O O . HIS B 1 51 ? -3.861 -3.998 -11.531 1 98.81 51 HIS B O 1
ATOM 1597 N N . VAL B 1 52 ? -1.755 -4.137 -10.789 1 98.81 52 VAL B N 1
ATOM 1598 C CA . VAL B 1 52 ? -1.369 -5.18 -11.734 1 98.81 52 VAL B CA 1
ATOM 1599 C C . VAL B 1 52 ? -1.051 -6.469 -10.977 1 98.81 52 VAL B C 1
ATOM 1601 O O . VAL B 1 52 ? -0.331 -6.445 -9.977 1 98.81 52 VAL B O 1
ATOM 1604 N N . ILE B 1 53 ? -1.624 -7.547 -11.398 1 98.94 53 ILE B N 1
ATOM 1605 C CA . ILE B 1 53 ? -1.284 -8.883 -10.914 1 98.94 53 ILE B CA 1
ATOM 1606 C C . ILE B 1 53 ? -0.573 -9.664 -12.016 1 98.94 53 ILE B C 1
ATOM 1608 O O . ILE B 1 53 ? -1.091 -9.797 -13.125 1 98.94 53 ILE B O 1
ATOM 1612 N N . CYS B 1 54 ? 0.593 -10.109 -11.617 1 98.69 54 CYS B N 1
ATOM 1613 C CA . CYS B 1 54 ? 1.427 -10.891 -12.523 1 98.69 54 CYS B CA 1
ATOM 1614 C C . CYS B 1 54 ? 1.346 -12.375 -12.195 1 98.69 54 CYS B C 1
ATOM 1616 O O . CYS B 1 54 ? 1.227 -12.75 -11.023 1 98.69 54 CYS B O 1
ATOM 1618 N N . VAL B 1 55 ? 1.414 -13.188 -13.273 1 98.88 55 VAL B N 1
ATOM 1619 C CA . VAL B 1 55 ? 1.518 -14.625 -13.07 1 98.88 55 VAL B CA 1
ATOM 1620 C C . VAL B 1 55 ? 2.611 -15.203 -13.961 1 98.88 55 VAL B C 1
ATOM 1622 O O . VAL B 1 55 ? 2.938 -14.625 -15.008 1 98.88 55 VAL B O 1
ATOM 1625 N N . ILE B 1 56 ? 3.209 -16.203 -13.484 1 98.88 56 ILE B N 1
ATOM 1626 C CA . ILE B 1 56 ? 4.031 -17.078 -14.32 1 98.88 56 ILE B CA 1
ATOM 1627 C C . ILE B 1 56 ? 3.33 -18.406 -14.531 1 98.88 56 ILE B C 1
ATOM 1629 O O . ILE B 1 56 ? 3.012 -19.109 -13.57 1 98.88 56 ILE B O 1
ATOM 1633 N N . GLU B 1 57 ? 3.123 -18.734 -15.758 1 98.62 57 GLU B N 1
ATOM 1634 C CA . GLU B 1 57 ? 2.453 -19.984 -16.094 1 98.62 57 GLU B CA 1
ATOM 1635 C C . GLU B 1 57 ? 3.451 -21.016 -16.594 1 98.62 57 GLU B C 1
ATOM 1637 O O . GLU B 1 57 ? 4.309 -20.719 -17.438 1 98.62 57 GLU B O 1
ATOM 1642 N N . ASP B 1 58 ? 3.4 -22.219 -15.984 1 97.25 58 ASP B N 1
ATOM 1643 C CA . ASP B 1 58 ? 3.98 -23.375 -16.641 1 97.25 58 ASP B CA 1
ATOM 1644 C C . ASP B 1 58 ? 3.096 -23.859 -17.781 1 97.25 58 ASP B C 1
ATOM 1646 O O . ASP B 1 58 ? 2.109 -24.562 -17.562 1 97.25 58 ASP B O 1
ATOM 1650 N N . GLU B 1 59 ? 3.459 -23.531 -18.906 1 94.62 59 GLU B N 1
ATOM 1651 C CA . GLU B 1 59 ? 2.602 -23.797 -20.062 1 94.62 59 GLU B CA 1
ATOM 1652 C C . GLU B 1 59 ? 2.455 -25.297 -20.297 1 94.62 59 GLU B C 1
ATOM 1654 O O . GLU B 1 59 ? 1.411 -25.766 -20.766 1 94.62 59 GLU B O 1
ATOM 1659 N N . ALA B 1 60 ? 3.479 -26 -20.016 1 92.75 60 ALA B N 1
ATOM 1660 C CA . ALA B 1 60 ? 3.441 -27.453 -20.219 1 92.75 60 ALA B CA 1
ATOM 1661 C C . ALA B 1 60 ? 2.416 -28.109 -19.297 1 92.75 60 ALA B C 1
ATOM 1663 O O . ALA B 1 60 ? 1.679 -29 -19.734 1 92.75 60 ALA B O 1
ATOM 1664 N N . LEU B 1 61 ? 2.295 -27.672 -18.109 1 93.56 61 LEU B N 1
ATOM 1665 C CA . LEU B 1 61 ? 1.386 -28.25 -17.125 1 93.56 61 LEU B CA 1
ATOM 1666 C C . LEU B 1 61 ? 0.052 -27.516 -17.125 1 93.56 61 LEU B C 1
ATOM 1668 O O . LEU B 1 61 ? -0.935 -28.016 -16.578 1 93.56 61 LEU B O 1
ATOM 1672 N N . GLY B 1 62 ? 0.038 -26.359 -17.719 1 95.38 62 GLY B N 1
ATOM 1673 C CA . GLY B 1 62 ? -1.157 -25.531 -17.656 1 95.38 62 GLY B CA 1
ATOM 1674 C C . GLY B 1 62 ? -1.497 -25.062 -16.266 1 95.38 62 GLY B C 1
ATOM 1675 O O . GLY B 1 62 ? -2.662 -25.078 -15.859 1 95.38 62 GLY B O 1
ATOM 1676 N N . ARG B 1 63 ? -0.487 -24.719 -15.477 1 97.38 63 ARG B N 1
ATOM 1677 C CA . ARG B 1 63 ? -0.662 -24.312 -14.094 1 97.38 63 ARG B CA 1
ATOM 1678 C C . ARG B 1 63 ? 0.078 -23.016 -13.805 1 97.38 63 ARG B C 1
ATOM 1680 O O . ARG B 1 63 ? 1.139 -22.766 -14.375 1 97.38 63 ARG B O 1
ATOM 1687 N N . ILE B 1 64 ? -0.488 -22.234 -12.93 1 98.62 64 ILE B N 1
ATOM 1688 C CA . ILE B 1 64 ? 0.199 -21.031 -12.477 1 98.62 64 ILE B CA 1
ATOM 1689 C C . ILE B 1 64 ? 1.269 -21.406 -11.445 1 98.62 64 ILE B C 1
ATOM 1691 O O . ILE B 1 64 ? 0.968 -22.016 -10.422 1 98.62 64 ILE B O 1
ATOM 1695 N N . ALA B 1 65 ? 2.484 -21 -11.711 1 98.56 65 ALA B N 1
ATOM 1696 C CA . ALA B 1 65 ? 3.631 -21.438 -10.922 1 98.56 65 ALA B CA 1
ATOM 1697 C C . ALA B 1 65 ? 4.051 -20.359 -9.93 1 98.56 65 ALA B C 1
ATOM 1699 O O . ALA B 1 65 ? 4.672 -20.656 -8.906 1 98.56 65 ALA B O 1
ATOM 1700 N N . ALA B 1 66 ? 3.754 -19.078 -10.18 1 98.88 66 ALA B N 1
ATOM 1701 C CA . ALA B 1 66 ? 4.121 -17.953 -9.32 1 98.88 66 ALA B CA 1
ATOM 1702 C C . ALA B 1 66 ? 3.213 -16.75 -9.562 1 98.88 66 ALA B C 1
ATOM 1704 O O . ALA B 1 66 ? 2.596 -16.641 -10.625 1 98.88 66 ALA B O 1
ATOM 1705 N N . THR B 1 67 ? 3.135 -15.93 -8.594 1 98.94 67 THR B N 1
ATOM 1706 C CA . THR B 1 67 ? 2.35 -14.711 -8.742 1 98.94 67 THR B CA 1
ATOM 1707 C C . THR B 1 67 ? 2.877 -13.609 -7.828 1 98.94 67 THR B C 1
ATOM 1709 O O . THR B 1 67 ? 3.66 -13.875 -6.914 1 98.94 67 THR B O 1
ATOM 1712 N N . GLY B 1 68 ? 2.527 -12.43 -8.07 1 98.88 68 GLY B N 1
ATOM 1713 C CA . GLY B 1 68 ? 2.697 -11.195 -7.32 1 98.88 68 GLY B CA 1
ATOM 1714 C C . GLY B 1 68 ? 1.861 -10.047 -7.859 1 98.88 68 GLY B C 1
ATOM 1715 O O . GLY B 1 68 ? 1.345 -10.117 -8.977 1 98.88 68 GLY B O 1
ATOM 1716 N N . SER B 1 69 ? 1.711 -9.102 -7.082 1 98.94 69 SER B N 1
ATOM 1717 C CA . SER B 1 69 ? 0.894 -7.957 -7.488 1 98.94 69 SER B CA 1
ATOM 1718 C C . SER B 1 69 ? 1.538 -6.641 -7.07 1 98.94 69 SER B C 1
ATOM 1720 O O . SER B 1 69 ? 2.467 -6.629 -6.258 1 98.94 69 SER B O 1
ATOM 1722 N N . VAL B 1 70 ? 1.089 -5.543 -7.684 1 98.94 70 VAL B N 1
ATOM 1723 C CA . VAL B 1 70 ? 1.535 -4.215 -7.273 1 98.94 70 VAL B CA 1
ATOM 1724 C C . VAL B 1 70 ? 0.358 -3.242 -7.297 1 98.94 70 VAL B C 1
ATOM 1726 O O . VAL B 1 70 ? -0.475 -3.289 -8.203 1 98.94 70 VAL B O 1
ATOM 1729 N N . VAL B 1 71 ? 0.251 -2.465 -6.293 1 98.81 71 VAL B N 1
ATOM 1730 C CA . VAL B 1 71 ? -0.652 -1.32 -6.219 1 98.81 71 VAL B CA 1
ATOM 1731 C C . VAL B 1 71 ? 0.151 -0.023 -6.273 1 98.81 71 VAL B C 1
ATOM 1733 O O . VAL B 1 71 ? 1.045 0.196 -5.449 1 98.81 71 VAL B O 1
ATOM 1736 N N . ILE B 1 72 ? -0.203 0.8 -7.195 1 98.75 72 ILE B N 1
ATOM 1737 C CA . ILE B 1 72 ? 0.483 2.082 -7.316 1 98.75 72 ILE B CA 1
ATOM 1738 C C . ILE B 1 72 ? -0.258 3.143 -6.508 1 98.75 72 ILE B C 1
ATOM 1740 O O . ILE B 1 72 ? -1.459 3.352 -6.695 1 98.75 72 ILE B O 1
ATOM 1744 N N . GLU B 1 73 ? 0.446 3.752 -5.637 1 98.75 73 GLU B N 1
ATOM 1745 C CA . GLU B 1 73 ? -0.072 4.824 -4.793 1 98.75 73 GLU B CA 1
ATOM 1746 C C . GLU B 1 73 ? 0.354 6.191 -5.312 1 98.75 73 GLU B C 1
ATOM 1748 O O . GLU B 1 73 ? 1.548 6.461 -5.461 1 98.75 73 GLU B O 1
ATOM 1753 N N . LYS B 1 74 ? -0.614 7.023 -5.605 1 98.62 74 LYS B N 1
ATOM 1754 C CA . LYS B 1 74 ? -0.334 8.422 -5.922 1 98.62 74 LYS B CA 1
ATOM 1755 C C . LYS B 1 74 ? -0.149 9.242 -4.652 1 98.62 74 LYS B C 1
ATOM 1757 O O . LYS B 1 74 ? -0.956 9.156 -3.725 1 98.62 74 LYS B O 1
ATOM 1762 N N . LYS B 1 75 ? 0.922 10.016 -4.633 1 98.5 75 LYS B N 1
ATOM 1763 C CA . LYS B 1 75 ? 1.317 10.758 -3.439 1 98.5 75 LYS B CA 1
ATOM 1764 C C . LYS B 1 75 ? 1.511 12.234 -3.748 1 98.5 75 LYS B C 1
ATOM 1766 O O . LYS B 1 75 ? 1.582 12.633 -4.914 1 98.5 75 LYS B O 1
ATOM 1771 N N . PHE B 1 76 ? 1.565 13.047 -2.676 1 98.5 76 PHE B N 1
ATOM 1772 C CA . PHE B 1 76 ? 2.014 14.422 -2.814 1 98.5 76 PHE B CA 1
ATOM 1773 C C . PHE B 1 76 ? 3.514 14.531 -2.576 1 98.5 76 PHE B C 1
ATOM 1775 O O . PHE B 1 76 ? 4.168 15.438 -3.102 1 98.5 76 PHE B O 1
ATOM 1782 N N . LEU B 1 77 ? 4.02 13.633 -1.77 1 97.62 77 LEU B N 1
ATOM 1783 C CA . LEU B 1 77 ? 5.461 13.57 -1.556 1 97.62 77 LEU B CA 1
ATOM 1784 C C . LEU B 1 77 ? 6.199 13.352 -2.871 1 97.62 77 LEU B C 1
ATOM 1786 O O . LEU B 1 77 ? 5.633 12.797 -3.818 1 97.62 77 LEU B O 1
ATOM 1790 N N . ARG B 1 78 ? 7.465 13.812 -2.908 1 97 78 ARG B N 1
ATOM 1791 C CA . ARG B 1 78 ? 8.359 13.609 -4.043 1 97 78 ARG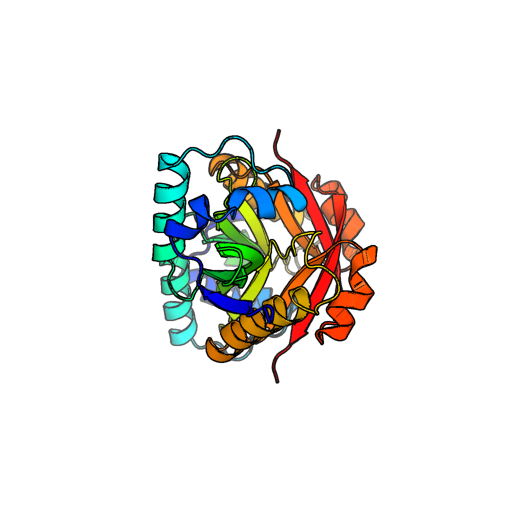 B CA 1
ATOM 1792 C C . ARG B 1 78 ? 7.762 14.18 -5.324 1 97 78 ARG B C 1
ATOM 1794 O O . ARG B 1 78 ? 7.668 13.484 -6.336 1 97 78 ARG B O 1
ATOM 1801 N N . ASN B 1 79 ? 7.328 15.523 -5.285 1 96.88 79 ASN B N 1
ATOM 1802 C CA . ASN B 1 79 ? 6.789 16.25 -6.43 1 96.88 79 ASN B CA 1
ATOM 1803 C C . ASN B 1 79 ? 5.566 15.547 -7.016 1 96.88 79 ASN B C 1
ATOM 1805 O O . ASN B 1 79 ? 5.496 15.312 -8.219 1 96.88 79 ASN B O 1
ATOM 1809 N N . CYS B 1 80 ? 4.633 15.156 -6.109 1 97.81 80 CYS B N 1
ATOM 1810 C CA . CYS B 1 80 ? 3.438 14.438 -6.531 1 97.81 80 CYS B CA 1
ATOM 1811 C C . CYS B 1 80 ? 3.801 13.125 -7.219 1 97.81 80 CYS B C 1
ATOM 1813 O O . CYS B 1 80 ? 3.295 12.828 -8.305 1 97.81 80 CYS B O 1
ATOM 1815 N N . GLY B 1 81 ? 4.695 12.391 -6.566 1 97.88 81 GLY B N 1
ATOM 1816 C CA . GLY B 1 81 ? 5.207 11.148 -7.125 1 97.88 81 GLY B CA 1
ATOM 1817 C C . GLY B 1 81 ? 4.281 9.969 -6.902 1 97.88 81 GLY B C 1
ATOM 1818 O O . GLY B 1 81 ? 3.135 10.141 -6.48 1 97.88 81 GLY B O 1
ATOM 1819 N N . LYS B 1 82 ? 4.801 8.773 -7.355 1 98.56 82 LYS B N 1
ATOM 1820 C CA . LYS B 1 82 ? 4.098 7.504 -7.191 1 98.56 82 LYS B CA 1
ATOM 1821 C C . LYS B 1 82 ? 4.984 6.469 -6.504 1 98.56 82 LYS B C 1
ATOM 1823 O O . LYS B 1 82 ? 6.199 6.453 -6.707 1 98.56 82 LYS B O 1
ATOM 1828 N N . ALA B 1 83 ? 4.363 5.695 -5.664 1 98.69 83 ALA B N 1
ATOM 1829 C CA . ALA B 1 83 ? 5.059 4.57 -5.043 1 98.69 83 ALA B CA 1
ATOM 1830 C C . ALA B 1 83 ? 4.336 3.258 -5.328 1 98.69 83 ALA B C 1
ATOM 1832 O O . ALA B 1 83 ? 3.104 3.199 -5.289 1 98.69 83 ALA B O 1
ATOM 1833 N N . GLY B 1 84 ? 5.109 2.234 -5.656 1 98.88 84 GLY B N 1
ATOM 1834 C CA . GLY B 1 84 ? 4.531 0.917 -5.863 1 98.88 84 GLY B CA 1
ATOM 1835 C C . GLY B 1 84 ? 4.59 0.038 -4.629 1 98.88 84 GLY B C 1
ATOM 1836 O O . GLY B 1 84 ? 5.652 -0.126 -4.027 1 98.88 84 GLY B O 1
ATOM 1837 N N . HIS B 1 85 ? 3.49 -0.521 -4.211 1 98.94 85 HIS B N 1
ATOM 1838 C CA . HIS B 1 85 ? 3.4 -1.531 -3.164 1 98.94 85 HIS B CA 1
ATOM 1839 C C . HIS B 1 85 ? 3.326 -2.934 -3.756 1 98.94 85 HIS B C 1
ATOM 1841 O O . HIS B 1 85 ? 2.287 -3.332 -4.293 1 98.94 85 HIS B O 1
ATOM 1847 N N . ILE B 1 86 ? 4.383 -3.658 -3.676 1 98.94 86 ILE B N 1
ATOM 1848 C CA . ILE B 1 86 ? 4.375 -5.039 -4.141 1 98.94 86 ILE B CA 1
ATOM 1849 C C . ILE B 1 86 ? 3.812 -5.949 -3.053 1 98.94 86 ILE B C 1
ATOM 1851 O O . ILE B 1 86 ? 4.184 -5.828 -1.882 1 98.94 86 ILE B O 1
ATOM 1855 N N . GLU B 1 87 ? 2.945 -6.859 -3.449 1 98.69 87 GLU B N 1
ATOM 1856 C CA . GLU B 1 87 ? 2.211 -7.699 -2.508 1 98.69 87 GLU B CA 1
ATOM 1857 C C . GLU B 1 87 ? 2.043 -9.117 -3.047 1 98.69 87 GLU B C 1
ATOM 1859 O O . GLU B 1 87 ? 2.127 -9.344 -4.258 1 98.69 87 GLU B O 1
ATOM 1864 N N . ASP B 1 88 ? 1.84 -1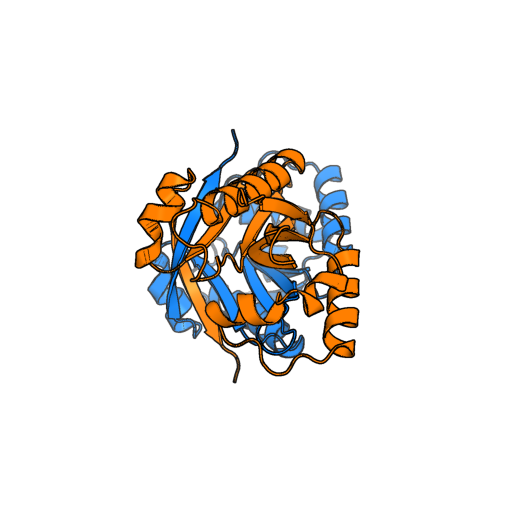0.062 -2.178 1 98.62 88 ASP B N 1
ATOM 1865 C CA . ASP B 1 88 ? 1.332 -11.406 -2.436 1 98.62 88 ASP B CA 1
ATOM 1866 C C . ASP B 1 88 ? 2.252 -12.172 -3.387 1 98.62 88 ASP B C 1
ATOM 1868 O O . ASP B 1 88 ? 1.783 -12.859 -4.293 1 98.62 88 ASP B O 1
ATOM 1872 N N . VAL B 1 89 ? 3.529 -11.992 -3.23 1 98.81 89 VAL B N 1
ATOM 1873 C CA . VAL B 1 89 ? 4.5 -12.75 -4.02 1 98.81 89 VAL B CA 1
ATOM 1874 C C . VAL B 1 89 ? 4.598 -14.172 -3.484 1 98.81 89 VAL B C 1
ATOM 1876 O O . VAL B 1 89 ? 4.863 -14.383 -2.299 1 98.81 89 VAL B O 1
ATOM 1879 N N . VAL B 1 90 ? 4.395 -15.141 -4.332 1 98.75 90 VAL B N 1
ATOM 1880 C CA . VAL B 1 90 ? 4.484 -16.531 -3.904 1 98.75 90 VAL B CA 1
ATOM 1881 C C . VAL B 1 90 ? 4.824 -17.422 -5.102 1 98.75 90 VAL B C 1
ATOM 1883 O O . VAL B 1 90 ? 4.328 -17.188 -6.207 1 98.75 90 VAL B O 1
ATOM 1886 N N . VAL B 1 91 ? 5.691 -18.281 -4.938 1 98.62 91 VAL B N 1
ATOM 1887 C CA . VAL B 1 91 ? 6.055 -19.328 -5.891 1 98.62 91 VAL B CA 1
ATOM 1888 C C . VAL B 1 91 ? 5.555 -20.688 -5.395 1 98.62 91 VAL B C 1
ATOM 1890 O O . VAL B 1 91 ? 5.711 -21.016 -4.215 1 98.62 91 VAL B O 1
ATOM 1893 N N . ASP B 1 92 ? 4.961 -21.438 -6.289 1 98.25 92 ASP B N 1
ATOM 1894 C CA . ASP B 1 92 ? 4.523 -22.781 -5.953 1 98.25 92 ASP B CA 1
ATOM 1895 C C . ASP B 1 92 ? 5.699 -23.641 -5.465 1 98.25 92 ASP B C 1
ATOM 1897 O O . ASP B 1 92 ? 6.77 -23.625 -6.074 1 98.25 92 ASP B O 1
ATOM 1901 N N . SER B 1 93 ? 5.449 -24.359 -4.438 1 97.38 93 SER B N 1
ATOM 1902 C CA . SER B 1 93 ? 6.504 -25.172 -3.836 1 97.38 93 SER B CA 1
ATOM 1903 C C . SER B 1 93 ? 7.082 -26.156 -4.844 1 97.38 93 SER B C 1
ATOM 1905 O O . SER B 1 93 ? 8.266 -26.5 -4.773 1 97.38 93 SER B O 1
ATOM 1907 N N . ARG B 1 94 ? 6.352 -26.609 -5.879 1 93 94 ARG B N 1
ATOM 1908 C CA . ARG B 1 94 ? 6.773 -27.578 -6.875 1 93 94 ARG B CA 1
ATOM 1909 C C . ARG B 1 94 ? 7.785 -26.969 -7.84 1 93 94 ARG B C 1
ATOM 1911 O O . ARG B 1 94 ? 8.516 -27.688 -8.516 1 93 94 ARG B O 1
ATOM 1918 N N . PHE B 1 95 ? 7.777 -25.641 -7.805 1 93.12 95 PHE B N 1
ATOM 1919 C CA . PHE B 1 95 ? 8.57 -24.984 -8.836 1 93.12 95 PHE B CA 1
ATOM 1920 C C . PHE B 1 95 ? 9.656 -24.109 -8.203 1 93.12 95 PHE B C 1
ATOM 1922 O O . PHE B 1 95 ? 10.211 -23.234 -8.867 1 93.12 95 PHE B O 1
ATOM 1929 N N . ARG B 1 96 ? 9.898 -24.266 -6.945 1 91.69 96 ARG B N 1
ATOM 1930 C CA . ARG B 1 96 ? 10.906 -23.453 -6.262 1 91.69 96 ARG B CA 1
ATOM 1931 C C . ARG B 1 96 ? 12.312 -23.828 -6.723 1 91.69 96 ARG B C 1
ATOM 1933 O O . ARG B 1 96 ? 12.523 -24.922 -7.266 1 91.69 96 ARG B O 1
ATOM 1940 N N . GLY B 1 97 ? 13.195 -22.875 -6.684 1 91.5 97 GLY B N 1
ATOM 1941 C CA . GLY B 1 97 ? 14.57 -23.094 -7.094 1 91.5 97 GLY B CA 1
ATOM 1942 C C . GLY B 1 97 ? 14.82 -22.734 -8.547 1 91.5 97 GLY B C 1
ATOM 1943 O O . GLY B 1 97 ? 15.93 -22.938 -9.055 1 91.5 97 GLY B O 1
ATOM 1944 N N . LYS B 1 98 ? 13.867 -22.156 -9.203 1 94.19 98 LYS B N 1
ATOM 1945 C CA . LYS B 1 98 ? 13.969 -21.828 -10.625 1 94.19 98 LYS B CA 1
ATOM 1946 C C . LYS B 1 98 ? 13.992 -20.312 -10.836 1 94.19 98 LYS B C 1
ATOM 1948 O O . LYS B 1 98 ? 13.758 -19.844 -11.953 1 94.19 98 LYS B O 1
ATOM 1953 N N . GLN B 1 99 ? 14.094 -19.531 -9.758 1 96.38 99 GLN B N 1
ATOM 1954 C CA . GLN B 1 99 ? 14.211 -18.062 -9.773 1 96.38 99 GLN B CA 1
ATOM 1955 C C . GLN B 1 99 ? 12.914 -17.422 -10.242 1 96.38 99 GLN B C 1
ATOM 1957 O O . GLN B 1 99 ? 12.938 -16.312 -10.797 1 96.38 99 GLN B O 1
ATOM 1962 N N . LEU B 1 100 ? 11.82 -18.109 -10.117 1 98.25 100 LEU B N 1
ATOM 1963 C CA . LEU B 1 100 ? 10.539 -17.578 -10.562 1 98.25 100 LEU B CA 1
ATOM 1964 C C . LEU B 1 100 ? 10.133 -16.375 -9.719 1 98.25 100 LEU B C 1
ATOM 1966 O O . LEU B 1 100 ? 9.555 -15.414 -10.234 1 98.25 100 LEU B O 1
ATOM 1970 N N . GLY B 1 101 ? 10.391 -16.484 -8.422 1 98.44 101 GLY B N 1
ATOM 1971 C CA . GLY B 1 101 ? 10.102 -15.352 -7.555 1 98.44 101 GLY B CA 1
ATOM 1972 C C . GLY B 1 101 ? 10.812 -14.078 -7.98 1 98.44 101 GLY B C 1
ATOM 1973 O O . GLY B 1 101 ? 10.203 -13.008 -8.016 1 98.44 101 GLY B O 1
ATOM 1974 N N . LYS B 1 102 ? 12.062 -14.227 -8.281 1 98.5 102 LYS B N 1
ATOM 1975 C CA . LYS B 1 102 ? 12.852 -13.086 -8.742 1 98.5 102 LYS B CA 1
ATOM 1976 C C . LYS B 1 102 ? 12.266 -12.5 -10.023 1 98.5 102 LYS B C 1
ATOM 1978 O O . LYS B 1 102 ? 12.188 -11.273 -10.172 1 98.5 102 LYS B O 1
ATOM 1983 N N . LYS B 1 103 ? 11.844 -13.305 -10.93 1 98.56 103 LYS B N 1
ATOM 1984 C CA . LYS B 1 103 ? 11.242 -12.852 -12.18 1 98.56 103 LYS B CA 1
ATOM 1985 C C . LYS B 1 103 ? 9.961 -12.062 -11.914 1 98.56 103 LYS B C 1
ATOM 1987 O O . LYS B 1 103 ? 9.703 -11.047 -12.562 1 98.56 103 LYS B O 1
ATOM 1992 N N . VAL B 1 104 ? 9.156 -12.531 -10.992 1 98.81 104 VAL B N 1
ATOM 1993 C CA . VAL B 1 104 ? 7.926 -11.836 -10.625 1 98.81 104 VAL B CA 1
ATOM 1994 C C . VAL B 1 104 ? 8.258 -10.445 -10.086 1 98.81 104 VAL B C 1
ATOM 1996 O O . VAL B 1 104 ? 7.695 -9.453 -10.547 1 98.81 104 VAL B O 1
ATOM 1999 N N . VAL B 1 105 ? 9.172 -10.367 -9.172 1 98.88 105 VAL B N 1
ATOM 2000 C CA . VAL B 1 105 ? 9.531 -9.109 -8.531 1 98.88 105 VAL B CA 1
ATOM 2001 C C . VAL B 1 105 ? 10.094 -8.148 -9.578 1 98.88 105 VAL B C 1
ATOM 2003 O O . VAL B 1 105 ? 9.734 -6.969 -9.609 1 98.88 105 VAL B O 1
ATOM 2006 N N . GLU B 1 106 ? 10.938 -8.625 -10.398 1 98.75 106 GLU B N 1
ATOM 2007 C CA . GLU B 1 106 ? 11.516 -7.797 -11.453 1 98.75 106 GLU B CA 1
ATOM 2008 C C . GLU B 1 106 ? 10.445 -7.27 -12.398 1 98.75 106 GLU B C 1
ATOM 2010 O O . GLU B 1 106 ? 10.484 -6.105 -12.805 1 98.75 106 GLU B O 1
ATOM 2015 N N . PHE B 1 107 ? 9.539 -8.109 -12.812 1 98.88 107 PHE B N 1
ATOM 2016 C CA . PHE B 1 107 ? 8.438 -7.707 -13.68 1 98.88 107 PHE B CA 1
ATOM 2017 C C . PHE B 1 107 ? 7.645 -6.562 -13.055 1 98.88 107 PHE B C 1
ATOM 2019 O O . PHE B 1 107 ? 7.344 -5.57 -13.719 1 98.88 107 PHE B O 1
ATOM 2026 N N . LEU B 1 108 ? 7.324 -6.695 -11.797 1 98.94 108 LEU B N 1
ATOM 2027 C CA . LEU B 1 108 ? 6.52 -5.699 -11.094 1 98.94 108 LEU B CA 1
ATOM 2028 C C . LEU B 1 108 ? 7.312 -4.41 -10.891 1 98.94 108 LEU B C 1
ATOM 2030 O O . LEU B 1 108 ? 6.762 -3.314 -11.008 1 98.94 108 LEU B O 1
ATOM 2034 N N . MET B 1 109 ? 8.586 -4.547 -10.578 1 98.88 109 MET B N 1
ATOM 2035 C CA . MET B 1 109 ? 9.43 -3.359 -10.445 1 98.88 109 MET B CA 1
ATOM 2036 C C . MET B 1 109 ? 9.547 -2.621 -11.773 1 98.88 109 MET B C 1
ATOM 2038 O O . MET B 1 109 ? 9.492 -1.391 -11.812 1 98.88 109 MET B O 1
ATOM 2042 N N . ASP B 1 110 ? 9.75 -3.377 -12.828 1 98.81 110 ASP B N 1
ATOM 2043 C CA . ASP B 1 110 ? 9.805 -2.768 -14.156 1 98.81 110 ASP B CA 1
ATOM 2044 C C . ASP B 1 110 ? 8.508 -2.025 -14.477 1 98.81 110 ASP B C 1
ATOM 2046 O O . ASP B 1 110 ? 8.539 -0.939 -15.055 1 98.81 110 ASP B O 1
ATOM 2050 N N . HIS B 1 111 ? 7.391 -2.605 -14.172 1 98.88 111 HIS B N 1
ATOM 2051 C CA . HIS B 1 111 ? 6.109 -1.934 -14.359 1 98.88 111 HIS B CA 1
ATOM 2052 C C . HIS B 1 111 ? 6.062 -0.615 -13.594 1 98.88 111 HIS B C 1
ATOM 2054 O O . HIS B 1 111 ? 5.688 0.418 -14.156 1 98.88 111 HIS B O 1
ATOM 2060 N N . CYS B 1 112 ? 6.461 -0.646 -12.328 1 98.88 112 CYS B N 1
ATOM 2061 C CA . CYS B 1 112 ? 6.469 0.56 -11.5 1 98.88 112 CYS B CA 1
ATOM 2062 C C . CYS B 1 112 ? 7.359 1.633 -12.117 1 98.88 112 CYS B C 1
ATOM 2064 O O . CYS B 1 112 ? 6.973 2.801 -12.188 1 98.88 112 CYS B O 1
ATOM 2066 N N . LYS B 1 113 ? 8.523 1.229 -12.539 1 98.62 113 LYS B N 1
ATOM 2067 C CA . LYS B 1 113 ? 9.445 2.166 -13.18 1 98.62 113 LYS B CA 1
ATOM 2068 C C . LYS B 1 113 ? 8.812 2.793 -14.422 1 98.62 113 LYS B C 1
ATOM 2070 O O . LYS B 1 113 ? 8.891 4.008 -14.617 1 98.62 113 LYS B O 1
ATOM 2075 N N . SER B 1 114 ? 8.195 1.983 -15.211 1 98.62 114 SER B N 1
ATOM 2076 C CA . SER B 1 114 ? 7.566 2.463 -16.438 1 98.62 114 SER B CA 1
ATOM 2077 C C . SER B 1 114 ? 6.422 3.42 -16.141 1 98.62 114 SER B C 1
ATOM 2079 O O . SER B 1 114 ? 6.117 4.305 -16.938 1 98.62 114 SER B O 1
ATOM 2081 N N . MET B 1 115 ? 5.805 3.279 -14.977 1 98.5 115 MET B N 1
ATOM 2082 C CA . MET B 1 115 ? 4.691 4.121 -14.555 1 98.5 115 MET B CA 1
ATOM 2083 C C . MET B 1 115 ? 5.199 5.402 -13.898 1 98.5 115 MET B C 1
ATOM 2085 O O . MET B 1 115 ? 4.402 6.258 -13.5 1 98.5 115 MET B O 1
ATOM 2089 N N . GLY B 1 116 ? 6.504 5.477 -13.711 1 98.25 116 GLY B N 1
ATOM 2090 C CA . GLY B 1 116 ? 7.094 6.691 -13.164 1 98.25 116 GLY B CA 1
ATOM 2091 C C . GLY B 1 116 ? 7.137 6.703 -11.648 1 98.25 116 GLY B C 1
ATOM 2092 O O . GLY B 1 116 ? 7.211 7.766 -11.031 1 98.25 116 GLY B O 1
ATOM 2093 N N . CYS B 1 117 ? 7.035 5.594 -11.07 1 98.69 117 CYS B N 1
ATOM 2094 C CA . CYS B 1 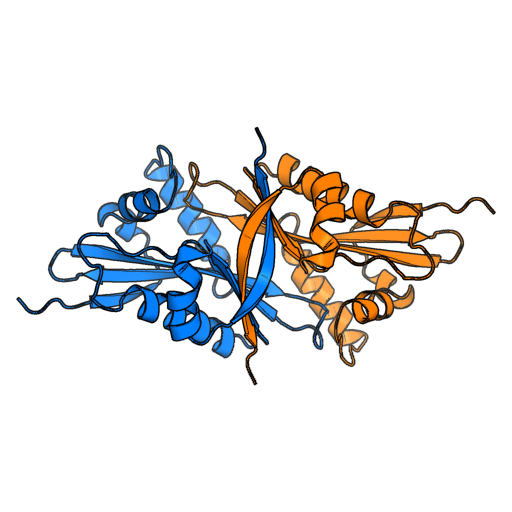117 ? 7.195 5.535 -9.617 1 98.69 117 CYS B CA 1
ATOM 2095 C C . CYS B 1 117 ? 8.609 5.926 -9.211 1 98.69 117 CYS B C 1
ATOM 2097 O O . CYS B 1 117 ? 9.578 5.578 -9.891 1 98.69 117 CYS B O 1
ATOM 2099 N N . TYR B 1 118 ? 8.719 6.605 -8.062 1 98.12 118 TYR B N 1
ATOM 2100 C CA . TYR B 1 118 ? 10.047 6.957 -7.582 1 98.12 118 TYR B CA 1
ATOM 2101 C C . TYR B 1 118 ? 10.625 5.844 -6.711 1 98.12 118 TYR B C 1
ATOM 2103 O O . TYR B 1 118 ? 11.836 5.781 -6.496 1 98.12 118 TYR B O 1
ATOM 2111 N N . LYS B 1 119 ? 9.727 4.973 -6.199 1 98.44 119 LYS B N 1
ATOM 2112 C CA . LYS B 1 119 ? 10.195 3.838 -5.406 1 98.44 119 LYS B CA 1
ATOM 2113 C C . LYS B 1 119 ? 9.18 2.703 -5.414 1 98.44 119 LYS B C 1
ATOM 2115 O O . LYS B 1 119 ? 8.023 2.9 -5.801 1 98.44 119 LYS B O 1
ATOM 2120 N N . VAL B 1 120 ? 9.656 1.521 -4.965 1 98.88 120 VAL B N 1
ATOM 2121 C CA . VAL B 1 120 ? 8.805 0.387 -4.641 1 98.88 120 VAL B CA 1
ATOM 2122 C C . VAL B 1 120 ? 9.078 -0.081 -3.215 1 98.88 120 VAL B C 1
ATOM 2124 O O . VAL B 1 120 ? 10.188 0.083 -2.707 1 98.88 120 VAL B O 1
ATOM 2127 N N . ILE B 1 121 ? 8 -0.569 -2.613 1 98.88 121 ILE B N 1
ATOM 2128 C CA . ILE B 1 121 ? 8.148 -1.141 -1.279 1 98.88 121 ILE B CA 1
ATOM 2129 C C . ILE B 1 121 ? 7.41 -2.475 -1.207 1 98.88 121 ILE B C 1
ATOM 2131 O O . ILE B 1 121 ? 6.457 -2.709 -1.958 1 98.88 121 ILE B O 1
ATOM 2135 N N . LEU B 1 122 ? 7.867 -3.314 -0.341 1 98.88 122 LEU B N 1
ATOM 2136 C CA . LEU B 1 122 ? 7.152 -4.531 0.03 1 98.88 122 LEU B CA 1
ATOM 2137 C C . LEU B 1 122 ? 7.496 -4.949 1.456 1 98.88 122 LEU B C 1
ATOM 2139 O O . LEU B 1 122 ? 8.477 -4.477 2.027 1 98.88 122 LEU B O 1
ATOM 2143 N N . ASP B 1 123 ? 6.617 -5.793 2.002 1 98.75 123 ASP B N 1
ATOM 2144 C CA . ASP B 1 123 ? 6.82 -6.352 3.334 1 98.75 123 ASP B CA 1
ATOM 2145 C C . ASP B 1 123 ? 7.043 -7.863 3.268 1 98.75 123 ASP B C 1
ATOM 2147 O O . ASP B 1 123 ? 6.383 -8.555 2.492 1 98.75 123 ASP B O 1
ATOM 2151 N N . CYS B 1 124 ? 7.93 -8.305 4.062 1 98.62 124 CYS B N 1
ATOM 2152 C CA . CYS B 1 124 ? 8.203 -9.734 4.098 1 98.62 124 CYS B CA 1
ATOM 2153 C C . CYS B 1 124 ? 8.695 -10.164 5.477 1 98.62 124 CYS B C 1
ATOM 2155 O O . CYS B 1 124 ? 9.031 -9.32 6.309 1 98.62 124 CYS B O 1
ATOM 2157 N N . SER B 1 125 ? 8.656 -11.508 5.684 1 97.88 125 SER B N 1
ATOM 2158 C CA . SER B 1 125 ? 9.336 -12.047 6.852 1 97.88 125 SER B CA 1
ATOM 2159 C C . SER B 1 125 ? 10.836 -11.789 6.789 1 97.88 125 SER B C 1
ATOM 2161 O O . SER B 1 125 ? 11.422 -11.758 5.703 1 97.88 125 SER B O 1
ATOM 2163 N N . VAL B 1 126 ? 11.438 -11.727 7.949 1 97.88 126 VAL B N 1
ATOM 2164 C CA . VAL B 1 126 ? 12.875 -11.523 8.023 1 97.88 126 VAL B CA 1
ATOM 2165 C C . VAL B 1 126 ? 13.594 -12.664 7.301 1 97.88 126 VAL B C 1
ATOM 2167 O O . VAL B 1 126 ? 14.641 -12.453 6.688 1 97.88 126 VAL B O 1
ATOM 2170 N N . ASP B 1 127 ? 13.023 -13.852 7.277 1 97.88 127 ASP B N 1
ATOM 2171 C CA . ASP B 1 127 ? 13.609 -15.023 6.641 1 97.88 127 ASP B CA 1
ATOM 2172 C C . ASP B 1 127 ? 13.742 -14.82 5.133 1 97.88 127 ASP B C 1
ATOM 2174 O O . ASP B 1 127 ? 14.539 -15.508 4.477 1 97.88 127 ASP B O 1
ATOM 2178 N N . ASN B 1 128 ? 12.969 -13.922 4.555 1 98.06 128 ASN B N 1
ATOM 2179 C CA . ASN B 1 128 ? 12.984 -13.703 3.111 1 98.06 128 ASN B CA 1
ATOM 2180 C C . ASN B 1 128 ? 13.844 -12.5 2.73 1 98.06 128 ASN B C 1
ATOM 2182 O O . ASN B 1 128 ? 13.914 -12.133 1.558 1 98.06 128 ASN B O 1
ATOM 2186 N N . LYS B 1 129 ? 14.469 -11.891 3.695 1 98.62 129 LYS B N 1
ATOM 2187 C CA . LYS B 1 129 ? 15.258 -10.68 3.484 1 98.62 129 LYS B CA 1
ATOM 2188 C C . LYS B 1 129 ? 16.312 -10.898 2.406 1 98.62 129 LYS B C 1
ATOM 2190 O O . LYS B 1 129 ? 16.438 -10.102 1.475 1 98.62 129 LYS B O 1
ATOM 2195 N N . ALA B 1 130 ? 17.078 -11.977 2.555 1 98.44 130 ALA B N 1
ATOM 2196 C CA . ALA B 1 130 ? 18.172 -12.258 1.629 1 98.44 130 ALA B CA 1
ATOM 2197 C C . ALA B 1 130 ? 17.656 -12.391 0.198 1 98.44 130 ALA B C 1
ATOM 2199 O O . ALA B 1 130 ? 18.312 -11.945 -0.748 1 98.44 130 ALA B O 1
ATOM 2200 N N . PHE B 1 131 ? 16.547 -13.016 0.037 1 98.38 131 PHE B N 1
ATOM 2201 C CA . PHE B 1 131 ? 15.953 -13.172 -1.281 1 98.38 131 PHE B CA 1
ATOM 2202 C C . PHE B 1 131 ? 15.688 -11.812 -1.923 1 98.38 131 PHE B C 1
ATOM 2204 O O . PHE B 1 131 ? 16.062 -11.578 -3.072 1 98.38 131 PHE B O 1
ATOM 2211 N N . TYR B 1 132 ? 15.062 -10.883 -1.225 1 98.81 132 TYR B N 1
ATOM 2212 C CA . TYR B 1 132 ? 14.68 -9.602 -1.804 1 98.81 132 TYR B CA 1
ATOM 2213 C C . TYR B 1 132 ? 15.883 -8.688 -1.957 1 98.81 132 TYR B C 1
ATOM 2215 O O . TYR B 1 132 ? 15.914 -7.836 -2.85 1 98.81 132 TYR B O 1
ATOM 2223 N N . GLU B 1 133 ? 16.875 -8.859 -1.087 1 98.81 133 GLU B N 1
ATOM 2224 C CA . GLU B 1 133 ? 18.141 -8.156 -1.32 1 98.81 133 GLU B CA 1
ATOM 2225 C C . GLU B 1 133 ? 18.734 -8.539 -2.668 1 98.81 133 GLU B C 1
ATOM 2227 O O . GLU B 1 133 ? 19.281 -7.684 -3.381 1 98.81 133 GLU B O 1
ATOM 2232 N N . LYS B 1 134 ? 18.656 -9.82 -2.99 1 98.31 134 LYS B N 1
ATOM 2233 C CA . LYS B 1 134 ? 19.141 -10.297 -4.281 1 98.31 134 LYS B CA 1
ATOM 2234 C C . LYS B 1 134 ? 18.312 -9.719 -5.43 1 98.31 134 LYS B C 1
ATOM 2236 O O . LYS B 1 134 ? 18.781 -9.656 -6.566 1 98.31 134 LYS B O 1
ATOM 2241 N N . CYS B 1 135 ? 17.125 -9.344 -5.164 1 98.38 135 CYS B N 1
ATOM 2242 C CA . CYS B 1 135 ? 16.281 -8.703 -6.164 1 98.38 135 CYS B CA 1
ATOM 2243 C C . CYS B 1 135 ? 16.609 -7.223 -6.293 1 98.38 135 CYS B C 1
ATOM 2245 O O . CYS B 1 135 ? 16.031 -6.523 -7.125 1 98.38 135 CYS B O 1
ATOM 2247 N N . GLY B 1 136 ? 17.438 -6.676 -5.449 1 98.44 136 GLY B N 1
ATOM 2248 C CA . GLY B 1 136 ? 17.859 -5.285 -5.551 1 98.44 136 GLY B CA 1
ATOM 2249 C C . GLY B 1 136 ? 17.203 -4.387 -4.523 1 98.44 136 GLY B C 1
ATOM 2250 O O . GLY B 1 136 ? 17.328 -3.16 -4.598 1 98.44 136 GLY B O 1
ATOM 2251 N N . LEU B 1 137 ? 16.484 -4.961 -3.564 1 98.81 137 LEU B N 1
ATOM 2252 C CA . LEU B 1 137 ? 15.852 -4.176 -2.512 1 98.81 137 LEU B CA 1
ATOM 2253 C C . LEU B 1 137 ? 16.688 -4.199 -1.236 1 98.81 137 LEU B C 1
ATOM 2255 O O . LEU B 1 137 ? 17.594 -5.031 -1.096 1 98.81 137 LEU B O 1
ATOM 2259 N N . SER B 1 138 ? 16.359 -3.242 -0.366 1 98.81 138 SER B N 1
ATOM 2260 C CA . SER B 1 138 ? 17.047 -3.186 0.918 1 98.81 138 SER B CA 1
ATOM 2261 C C . SER B 1 138 ? 16.078 -2.951 2.062 1 98.81 138 SER B C 1
ATOM 2263 O O . SER B 1 138 ? 15.047 -2.295 1.884 1 98.81 138 SER B O 1
ATOM 2265 N N . ASN B 1 139 ? 16.391 -3.498 3.168 1 98.75 139 ASN B N 1
ATOM 2266 C CA . ASN B 1 139 ? 15.57 -3.301 4.355 1 98.75 139 ASN B CA 1
ATOM 2267 C C . ASN B 1 139 ? 15.703 -1.88 4.898 1 98.75 139 ASN B C 1
ATOM 2269 O O . ASN B 1 139 ? 16.797 -1.431 5.215 1 98.75 139 ASN B O 1
ATOM 2273 N N . LYS B 1 140 ? 14.594 -1.182 5.074 1 98.25 140 LYS B N 1
ATOM 2274 C CA . LYS B 1 140 ? 14.664 0.209 5.512 1 98.25 140 LYS B CA 1
ATOM 2275 C C . LYS B 1 140 ? 13.727 0.469 6.688 1 98.25 140 LYS B C 1
ATOM 2277 O O . LYS B 1 140 ? 13.828 1.502 7.352 1 98.25 140 LYS B O 1
ATOM 2282 N N . ALA B 1 141 ? 12.859 -0.392 6.938 1 98.62 141 ALA B N 1
ATOM 2283 C CA . ALA B 1 141 ? 11.852 -0.161 7.965 1 98.62 141 ALA B CA 1
ATOM 2284 C C . ALA B 1 141 ? 11.266 -1.479 8.469 1 98.62 141 ALA B C 1
ATOM 2286 O O . ALA B 1 141 ? 11.727 -2.557 8.078 1 98.62 141 ALA B O 1
ATOM 2287 N N . ILE B 1 142 ? 10.359 -1.362 9.398 1 98.81 142 ILE B N 1
ATOM 2288 C CA . ILE B 1 142 ? 9.586 -2.506 9.867 1 98.81 142 ILE B CA 1
ATOM 2289 C C . ILE B 1 142 ? 8.109 -2.316 9.508 1 98.81 142 ILE B C 1
ATOM 2291 O O . ILE B 1 142 ? 7.672 -1.198 9.234 1 98.81 142 ILE B O 1
ATOM 2295 N N . GLN B 1 143 ? 7.453 -3.436 9.461 1 98.88 143 GLN B N 1
ATOM 2296 C CA . GLN B 1 143 ? 6.023 -3.389 9.172 1 98.88 143 GLN B CA 1
ATOM 2297 C C . GLN B 1 143 ? 5.203 -3.602 10.438 1 98.88 143 GLN B C 1
ATOM 2299 O O . GLN B 1 143 ? 5.43 -4.562 11.18 1 98.88 143 GLN B O 1
ATOM 2304 N N . MET B 1 144 ? 4.293 -2.699 10.758 1 98.88 144 MET B N 1
ATOM 2305 C CA . MET B 1 144 ? 3.281 -2.838 11.797 1 98.88 144 MET B CA 1
ATOM 2306 C C . MET B 1 144 ? 1.933 -3.221 11.203 1 98.88 144 MET B C 1
ATOM 2308 O O . MET B 1 144 ? 1.548 -2.707 10.148 1 98.88 144 MET B O 1
ATOM 2312 N N . SER B 1 145 ? 1.215 -4.129 11.836 1 98.81 145 SER B N 1
ATOM 2313 C CA . SER B 1 145 ? -0.068 -4.559 11.289 1 98.81 145 SER B CA 1
ATOM 2314 C C . SER B 1 145 ? -1.097 -4.773 12.391 1 98.81 145 SER B C 1
ATOM 2316 O O . SER B 1 145 ? -0.736 -4.945 13.555 1 98.81 145 SER B O 1
ATOM 2318 N N . LYS B 1 146 ? -2.275 -4.633 12.078 1 98.69 146 LYS B N 1
ATOM 2319 C CA . LYS B 1 146 ? -3.424 -4.969 12.914 1 98.69 146 LYS B CA 1
ATOM 2320 C C . LYS B 1 146 ? -4.5 -5.688 12.109 1 98.69 146 LYS B C 1
ATOM 2322 O O . LYS B 1 146 ? -4.949 -5.184 11.078 1 98.69 146 LYS B O 1
ATOM 2327 N N . TYR B 1 147 ? -4.934 -6.906 12.492 1 98 147 TYR B N 1
ATOM 2328 C CA . TYR B 1 147 ? -6.055 -7.645 11.922 1 98 147 TYR B CA 1
ATOM 2329 C C . TYR B 1 147 ? -7.359 -7.285 12.609 1 98 147 TYR B C 1
ATOM 2331 O O . TYR B 1 147 ? -7.422 -7.219 13.844 1 98 147 TYR B O 1
ATOM 2339 N N . PHE B 1 148 ? -8.312 -7.051 11.766 1 96.44 148 PHE B N 1
ATOM 2340 C CA . PHE B 1 148 ? -9.625 -6.734 12.336 1 96.44 148 PHE B CA 1
ATOM 2341 C C . PHE B 1 148 ? -10.414 -8.008 12.609 1 96.44 148 PHE B C 1
ATOM 2343 O O . PHE B 1 148 ? -10.312 -8.984 11.859 1 96.44 148 PHE B O 1
ATOM 2350 N N . THR B 1 149 ? -10.961 -8.305 13.742 1 78.19 149 THR B N 1
ATOM 2351 C CA . THR B 1 149 ? -11.75 -9.469 14.133 1 78.19 149 THR B CA 1
ATOM 2352 C C . THR B 1 149 ? -13.078 -9.492 13.383 1 78.19 149 THR B C 1
ATOM 2354 O O . THR B 1 149 ? -13.594 -8.445 12.984 1 78.19 149 THR B O 1
#

Organism: NCBI:txid81985

Sequence (298 aa):
MAETFKIRRLEISDKRKGFIELLGQLSVTGSVTDEEFDRRFEEISSYGDDHVICVIEDEALGRIAATGSVVIEKKFLRNCGKAGHIEDVVVDSRFRGKQLGKKVVEFLMDHCKSMGCYKVILDCSVDNKAFYEKCGLSNKAIQMSKYFTMAETFKIRRLEISDKRKGFIELLGQLSVTGSVTDEEFDRRFEEISSYGDDHVICVIEDEALGRIAATGSVVIEKKFLRNCGKAGHIEDVVVDSRFRGKQLGKKVVEFLMDHCKSMGCYKVILDCSVDNKAFYEKCGLSNKAIQMSKYFT

Solvent-accessible surface area (backbone atoms only — not comparable to full-atom values): 15963 Å² total; per-residue (Å²): 127,81,84,44,75,46,77,45,72,66,53,85,71,37,58,81,23,37,42,61,62,43,50,43,76,71,44,67,26,69,84,68,46,72,67,55,48,52,50,50,49,51,57,44,54,71,50,43,89,40,35,43,43,39,32,28,31,31,62,82,76,56,31,46,40,30,34,26,33,33,41,55,42,82,42,63,49,55,52,54,26,28,38,26,39,44,44,76,70,45,56,32,80,91,55,62,91,67,58,54,58,53,51,47,52,49,54,51,49,50,50,34,50,74,72,56,24,46,30,40,36,33,72,40,51,75,88,48,45,67,63,44,41,74,67,65,29,42,78,74,34,30,24,34,35,37,73,54,131,125,80,85,44,74,46,78,46,70,66,53,86,71,38,58,82,24,36,42,60,62,44,48,42,76,74,44,68,27,69,85,68,45,72,66,56,47,53,52,51,50,51,57,44,55,69,50,45,89,41,35,43,43,39,29,28,30,32,60,83,76,55,32,48,40,29,34,27,30,34,41,54,42,82,43,63,47,55,52,53,27,28,38,25,41,44,42,77,69,46,55,32,81,92,55,62,93,68,58,55,60,53,52,45,52,49,53,53,49,51,50,34,50,74,71,55,25,48,30,39,36,33,72,42,51,72,90,47,45,68,61,43,40,75,66,64,29,41,78,74,34,29,24,34,35,39,73,56,131

Radius of gyration: 19.87 Å; Cα contacts (8 Å, |Δi|>4): 620; chains: 2; bounding box: 38×62×46 Å

Nearest PDB structures (foldseek):
  3t90-assembly1_A-2  TM=9.964E-01  e=1.385E-28  Arabidopsis thaliana
  1i21-assembly1_B  TM=9.338E-01  e=6.139E-17  Saccharomyces cerevisiae
  2o28-assembly1_B  TM=9.552E-01  e=2.437E-16  Homo sapiens
  3fb3-assembly1_A  TM=9.458E-01  e=4.022E-16  Trypanosoma brucei
  4ag9-assembly1_B  TM=9.293E-01  e=5.858E-16  Caenorhabditis elegans

Foldseek 3Di:
DPFDKDKDFDDLCQVVQCPLVQLVVVDNSPDQDSVNSVVVVVVQVVVPLQKTKMFIARPVSSHTFWIKMWHWDFDPPPVRAIEIEIDSTGGHPVPPPPCVSLVRVLVSVVSCVVVGHPYYDYDDDPVCQVVVVVSVDHDDDHDDDDDDD/DPFDKDKDFDDLCQVVQCPLVQLVVVDNSPDQDSVNSVVVVVVQVVVPLQKTKMFIARPVSSHTFWIKMWHWDFDPPPVRAIEIEIDSTGGHPVPPPPCVSLVRVLVSVVSCVVVGHPYYDYDDDPVCQVVVVVSVDHDDDHDDDDDDD

pLDDT: mean 96.87, std 6.14, range [48.12, 98.94]

Secondary structure (DSSP, 8-state):
----EEEEE--GGGGGGTHHHHHTTTS------HHHHHHHHHHHHTTGGGEEEEEEEETTTTEEEEEEEEEEEE-SHHHH-EEEEEEEEEE-GGGTTSSHHHHHHHHHHHHHHHTT-SEEEEEE-GGGHHHHHHTT-EEEEEEEEEE--/----EEEEE--GGGGGGTHHHHHTTTS------HHHHHHHHHHHHTTGGGEEEEEEEETTTTEEEEEEEEEEEE-SHHHH-EEEEEEEEEE-GGGTTSSHHHHHHHHHHHHHHHTT-SEEEEEE-GGGHHHHHHTT-EEEEEEEEEE--